Protein AF-G0EQE0-F1 (afdb_monomer_lite)

pLDDT: mean 80.53, std 15.71, range [44.03, 97.44]

Radius of gyration: 17.7 Å; chains: 1; bounding box: 35×46×55 Å

Sequence (205 aa):
MEGINFFLYTNKYNEIYKYLFDNNNEVSDEDADEDEIKKFHKLYTDIYKTNISKYLKSLFELLCVVYYDKYGEKDLFKFALYCDYLIGNYRILKARISKETIIKILKFDIEEKETDNLLDIIQMSFESDEIIKFIDKITPKIKENIDIKKSGVISKYIISYSNFIKDKGIDINITWMKDKKRINYKMDKLKDRKNSILKIISKGQ

Secondary structure (DSSP, 8-state):
-HHHHHHHHHHHHHHHHHHHH-TT----GGGTTT-HHHHHHHHIIIIISSSS-HHHHHHHHHHHHHHHHHHTTTTHHHHHHHHHHHHHHHHHH-SS--HHHHHHHHB---TTS---BHHHHHHH-SSHHHHHHHHHHHSPP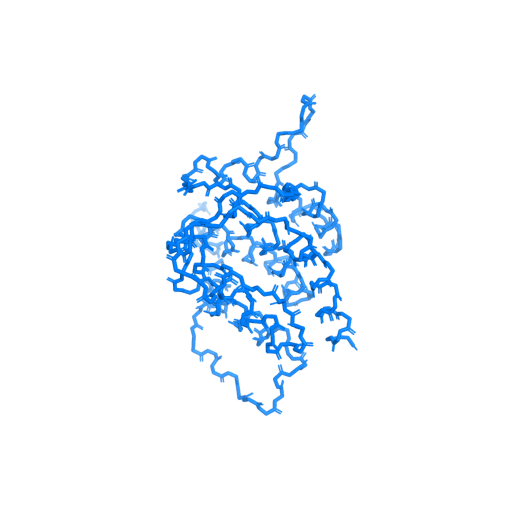PPS---B-SSSHHHHHHHHHHHHHHHTT-----GGGS--S-B----TTTTTHHHHHHHHHTT--

Foldseek 3Di:
DVVVVVVVVVVLLVVLLCLQAPPPPPPDPPPQQAALSSLSNLLCVLFQPPQADPLLNVLLSVLLSLLCVPPNSVCSNLLSLLSCLQSLLLLQVDPDDDPVNSVCSQQPDDDDDDTHGLSVQSVPDPDPVSSSVVSVVSRDADDQWDWDQLDDRSVSNVVSVQVSLVVLVDHQPPVVNPDHDTDGGGPPRVRCSVVSSVSSVVVSD

InterPro domains:
  IPR057156 Domain of unknown function DUF7834 [PF25202] (2-145)

Structure (mmCIF, N/CA/C/O backbone):
data_AF-G0EQE0-F1
#
_entry.id   AF-G0EQE0-F1
#
loop_
_atom_site.group_PDB
_atom_site.id
_atom_site.type_symbol
_atom_site.label_atom_id
_atom_site.label_alt_id
_atom_site.label_comp_id
_atom_site.label_asym_id
_atom_site.label_entity_id
_atom_site.label_seq_id
_atom_site.pdbx_PDB_ins_code
_atom_site.Cartn_x
_atom_site.Cartn_y
_atom_site.Cartn_z
_atom_site.occupancy
_atom_site.B_iso_or_equiv
_atom_site.auth_seq_id
_atom_site.auth_comp_id
_atom_site.auth_asym_id
_atom_site.auth_atom_id
_atom_site.pdbx_PDB_model_num
ATOM 1 N N . MET A 1 1 ? 4.155 21.898 29.881 1.00 53.25 1 MET A N 1
ATOM 2 C CA . MET A 1 1 ? 3.151 20.828 29.659 1.00 53.25 1 MET A CA 1
ATOM 3 C C . MET A 1 1 ? 3.075 20.356 28.197 1.00 53.25 1 MET A C 1
ATOM 5 O O . MET A 1 1 ? 2.236 19.525 27.894 1.00 53.25 1 MET A O 1
ATOM 9 N N . GLU A 1 2 ? 3.969 20.783 27.296 1.00 58.12 2 GLU A N 1
ATOM 10 C CA . GLU A 1 2 ? 3.935 20.384 25.872 1.00 58.12 2 GLU A CA 1
ATOM 11 C C . GLU A 1 2 ? 4.462 18.956 25.608 1.00 58.12 2 GLU A C 1
ATOM 13 O O . GLU A 1 2 ? 4.038 18.303 24.659 1.00 58.12 2 GLU A O 1
ATOM 18 N N . GLY A 1 3 ? 5.324 18.422 26.483 1.00 62.88 3 GLY A N 1
ATOM 19 C CA . GLY A 1 3 ? 5.927 17.093 26.302 1.00 62.88 3 GLY A CA 1
ATOM 20 C C . GLY A 1 3 ? 4.997 15.901 26.569 1.00 62.88 3 GLY A C 1
ATOM 21 O O . GLY A 1 3 ? 5.155 14.861 25.938 1.00 62.88 3 GLY A O 1
ATOM 22 N N . ILE A 1 4 ? 4.010 16.041 27.464 1.00 72.19 4 ILE A N 1
ATOM 23 C CA . ILE A 1 4 ? 3.086 14.944 27.817 1.00 72.19 4 ILE A CA 1
ATOM 24 C C . ILE A 1 4 ? 2.163 14.628 26.639 1.00 72.19 4 ILE A C 1
ATOM 26 O O . ILE A 1 4 ? 1.997 13.465 26.283 1.00 72.19 4 ILE A O 1
ATOM 30 N N . ASN A 1 5 ? 1.626 15.662 25.987 1.00 68.25 5 ASN A N 1
ATOM 31 C CA . ASN A 1 5 ? 0.767 15.484 24.820 1.00 68.25 5 ASN A CA 1
ATOM 32 C C . ASN A 1 5 ? 1.539 14.831 23.672 1.00 68.25 5 ASN A C 1
ATOM 34 O O . ASN A 1 5 ? 1.071 13.839 23.126 1.00 68.25 5 ASN A O 1
ATOM 38 N N . PHE A 1 6 ? 2.748 15.315 23.360 1.00 71.44 6 PHE A N 1
ATOM 39 C CA . PHE A 1 6 ? 3.602 14.698 22.339 1.00 71.44 6 PHE A CA 1
ATOM 40 C C . PHE A 1 6 ? 3.858 13.209 22.617 1.00 71.44 6 PHE A C 1
ATOM 42 O O . PHE A 1 6 ? 3.708 12.390 21.714 1.00 71.44 6 PHE A O 1
ATOM 49 N N . PHE A 1 7 ? 4.169 12.847 23.865 1.00 73.06 7 PHE A N 1
ATOM 50 C CA . PHE A 1 7 ? 4.431 11.459 24.246 1.00 73.06 7 PHE A CA 1
ATOM 51 C C . PHE A 1 7 ? 3.200 10.555 24.080 1.00 73.06 7 PHE A C 1
ATOM 53 O O . PHE A 1 7 ? 3.308 9.452 23.541 1.00 73.06 7 PHE A O 1
ATOM 60 N N . LEU A 1 8 ? 2.020 11.036 24.486 1.00 71.19 8 LEU A N 1
ATOM 61 C CA . LEU A 1 8 ? 0.757 10.318 24.294 1.00 71.19 8 LEU A CA 1
ATOM 62 C C . LEU A 1 8 ? 0.452 10.107 22.806 1.00 71.19 8 LEU A C 1
ATOM 64 O O . LEU A 1 8 ? 0.089 8.998 22.415 1.00 71.19 8 LEU A O 1
ATOM 68 N N . TYR A 1 9 ? 0.681 11.123 21.966 1.00 76.31 9 TYR A N 1
ATOM 69 C CA . TYR A 1 9 ? 0.554 10.978 20.516 1.00 76.31 9 TYR A CA 1
ATOM 70 C C . TYR A 1 9 ? 1.535 9.935 19.972 1.00 76.31 9 TYR A C 1
ATOM 72 O O . TYR A 1 9 ? 1.114 9.002 19.293 1.00 76.31 9 TYR A O 1
ATOM 80 N N . THR A 1 10 ? 2.827 10.016 20.298 1.00 81.69 10 THR A N 1
ATOM 81 C CA . THR A 1 10 ? 3.805 9.045 19.781 1.00 81.69 10 THR A CA 1
ATOM 82 C C . THR A 1 10 ? 3.515 7.616 20.234 1.00 81.69 10 THR A C 1
ATOM 84 O O . THR A 1 10 ? 3.709 6.686 19.454 1.00 81.69 10 THR A O 1
ATOM 87 N N . ASN A 1 11 ? 3.007 7.432 21.457 1.00 87.31 11 ASN A N 1
ATOM 88 C CA . ASN A 1 11 ? 2.624 6.113 21.955 1.00 87.31 11 ASN A CA 1
ATOM 89 C C . ASN A 1 11 ? 1.428 5.552 21.195 1.00 87.31 11 ASN A C 1
ATOM 91 O O . ASN A 1 11 ? 1.507 4.414 20.744 1.00 87.31 11 ASN A O 1
ATOM 95 N N . LYS A 1 12 ? 0.388 6.363 20.963 1.00 90.19 12 LYS A N 1
ATOM 96 C CA . LYS A 1 12 ? -0.782 5.954 20.174 1.00 90.19 12 LYS A CA 1
ATOM 97 C C . LYS A 1 12 ? -0.372 5.444 18.790 1.00 90.19 12 LYS A C 1
ATOM 99 O O . LYS A 1 12 ? -0.725 4.337 18.399 1.00 90.19 12 LYS A O 1
ATOM 104 N N . TYR A 1 13 ? 0.422 6.226 18.059 1.00 90.00 13 TYR A N 1
ATOM 105 C CA . TYR A 1 13 ? 0.868 5.847 16.714 1.00 90.00 13 TYR A CA 1
ATOM 106 C C . TYR A 1 13 ? 1.791 4.618 16.725 1.00 90.00 13 TYR A C 1
ATOM 108 O O . TYR A 1 13 ? 1.740 3.806 15.802 1.00 90.00 13 TYR A O 1
ATOM 116 N N . ASN A 1 14 ? 2.606 4.445 17.769 1.00 91.00 14 ASN A N 1
ATOM 117 C CA . ASN A 1 14 ? 3.426 3.247 17.952 1.00 91.00 14 ASN A CA 1
ATOM 118 C C . ASN A 1 14 ? 2.572 2.002 18.241 1.00 91.00 14 ASN A C 1
ATOM 120 O O . ASN A 1 14 ? 2.856 0.937 17.706 1.00 91.00 14 ASN A O 1
ATOM 124 N N . GLU A 1 15 ? 1.522 2.123 19.052 1.00 91.88 15 GLU A N 1
ATOM 125 C CA . GLU A 1 15 ? 0.579 1.031 19.325 1.00 91.88 15 GLU A CA 1
ATOM 126 C C . GLU A 1 15 ? -0.175 0.613 18.064 1.00 91.88 15 GLU A C 1
ATOM 128 O O . GLU A 1 15 ? -0.202 -0.576 17.752 1.00 91.88 15 GLU A O 1
ATOM 133 N N . ILE A 1 16 ? -0.687 1.576 17.287 1.00 94.06 16 ILE A N 1
ATOM 134 C CA . ILE A 1 16 ? -1.315 1.302 15.984 1.00 94.06 16 ILE A CA 1
ATOM 135 C C . ILE A 1 16 ? -0.319 0.609 15.051 1.00 94.06 16 ILE A C 1
ATOM 137 O O . ILE A 1 16 ? -0.644 -0.403 14.437 1.00 94.06 16 ILE A O 1
ATOM 141 N N . TYR A 1 17 ? 0.910 1.124 14.954 1.00 94.88 17 TYR A N 1
ATOM 142 C CA . TYR A 1 17 ? 1.939 0.520 14.111 1.00 94.88 17 TYR A CA 1
ATOM 143 C C . TYR A 1 17 ? 2.204 -0.940 14.499 1.00 94.88 17 TYR A C 1
ATOM 145 O O . TYR A 1 17 ? 2.225 -1.809 13.630 1.00 94.88 17 TYR A O 1
ATOM 153 N N . LYS A 1 18 ? 2.372 -1.227 15.794 1.00 92.00 18 LYS A N 1
ATOM 154 C CA . LYS A 1 18 ? 2.578 -2.599 16.275 1.00 92.00 18 LYS A CA 1
ATOM 155 C C . LYS A 1 18 ? 1.372 -3.480 15.976 1.00 92.00 18 LYS A C 1
ATOM 157 O O . LYS A 1 18 ? 1.551 -4.585 15.483 1.00 92.00 18 LYS A O 1
ATOM 162 N N . TYR A 1 19 ? 0.162 -2.980 16.216 1.00 91.06 19 TYR A N 1
ATOM 163 C CA . TYR A 1 19 ? -1.069 -3.714 15.930 1.00 91.06 19 TYR A CA 1
ATOM 164 C C . TYR A 1 19 ? -1.164 -4.138 14.458 1.00 91.06 19 TYR A C 1
ATOM 166 O O . TYR A 1 19 ? -1.477 -5.290 14.175 1.00 91.06 19 TYR A O 1
ATOM 174 N N . LEU A 1 20 ? -0.837 -3.221 13.542 1.00 92.62 20 LEU A N 1
ATOM 175 C CA . LEU A 1 20 ? -0.918 -3.444 12.098 1.00 92.62 20 LEU A CA 1
ATOM 176 C C . LEU A 1 20 ? 0.248 -4.268 11.523 1.00 92.62 20 LEU A C 1
ATOM 178 O O . LEU A 1 20 ? 0.090 -4.904 10.482 1.00 92.62 20 LEU A O 1
ATOM 182 N N . PHE A 1 21 ? 1.447 -4.205 12.112 1.00 92.06 21 PHE A N 1
ATOM 183 C CA . PHE A 1 21 ? 2.662 -4.701 11.443 1.00 92.06 21 PHE A CA 1
ATOM 184 C C . PHE A 1 21 ? 3.509 -5.692 12.247 1.00 92.06 21 PHE A C 1
ATOM 186 O O . PHE A 1 21 ? 4.376 -6.347 11.650 1.00 92.06 21 PHE A O 1
ATOM 193 N N . ASP A 1 22 ? 3.276 -5.856 13.552 1.00 85.81 22 ASP A N 1
ATOM 194 C CA . ASP A 1 22 ? 3.960 -6.886 14.334 1.00 85.81 22 ASP A CA 1
ATOM 195 C C . ASP A 1 22 ? 3.231 -8.232 14.192 1.00 85.81 22 ASP A C 1
ATOM 197 O O . ASP A 1 22 ? 2.054 -8.384 14.501 1.00 85.81 22 ASP A O 1
ATOM 201 N N . ASN A 1 23 ? 3.967 -9.250 13.734 1.00 57.72 23 ASN A N 1
ATOM 202 C CA . ASN A 1 23 ? 3.449 -10.580 13.366 1.00 57.72 23 ASN A CA 1
ATOM 203 C C . ASN A 1 23 ? 2.995 -11.453 14.558 1.00 57.72 23 ASN A C 1
ATOM 205 O O . ASN A 1 23 ? 2.939 -12.668 14.416 1.00 57.72 23 ASN A O 1
ATOM 209 N N . ASN A 1 24 ? 2.724 -10.872 15.727 1.00 54.06 24 ASN A N 1
ATOM 210 C CA . ASN A 1 24 ? 2.292 -11.630 16.907 1.00 54.06 24 ASN A CA 1
ATOM 211 C C . ASN A 1 24 ? 0.781 -11.892 16.920 1.00 54.06 24 ASN A C 1
ATOM 213 O O . ASN A 1 24 ? 0.298 -12.654 17.752 1.00 54.06 24 ASN A O 1
ATOM 217 N N . ASN A 1 25 ? 0.045 -11.290 15.988 1.00 52.53 25 ASN A N 1
ATOM 218 C CA . ASN A 1 25 ? -1.363 -11.577 15.764 1.00 52.53 25 ASN A CA 1
ATOM 219 C C . ASN A 1 25 ? -1.469 -12.787 14.819 1.00 52.53 25 ASN A C 1
ATOM 221 O O . ASN A 1 25 ? -1.855 -12.647 13.658 1.00 52.53 25 ASN A O 1
ATOM 225 N N . GLU A 1 26 ? -1.046 -13.967 15.292 1.00 50.06 26 GLU A N 1
ATOM 226 C CA . GLU A 1 26 ? -1.385 -15.249 14.663 1.00 50.06 26 GLU A CA 1
ATOM 227 C C . GLU A 1 26 ? -2.898 -15.420 14.767 1.00 50.06 26 GLU A C 1
ATOM 229 O O . GLU A 1 26 ? -3.427 -15.920 15.758 1.00 50.06 26 GLU A O 1
ATOM 234 N N . VAL A 1 27 ? -3.615 -14.926 13.765 1.00 53.03 27 VAL A N 1
ATOM 235 C CA . VAL A 1 27 ? -5.047 -15.159 13.692 1.00 53.03 27 VAL A CA 1
ATOM 236 C C . VAL A 1 27 ? -5.248 -16.505 13.011 1.00 53.03 27 VAL A C 1
ATOM 238 O O . VAL A 1 27 ? -4.799 -16.701 11.884 1.00 53.03 27 VAL A O 1
ATOM 241 N N . SER A 1 28 ? -5.878 -17.435 13.725 1.00 50.50 28 SER A N 1
ATOM 242 C CA . SER A 1 28 ? -6.144 -18.797 13.267 1.00 50.50 28 SER A CA 1
ATOM 243 C C . SER A 1 28 ? -6.826 -18.809 11.892 1.00 50.50 28 SER A C 1
ATOM 245 O O . SER A 1 28 ? -7.717 -17.998 11.598 1.00 50.50 28 SER A O 1
ATOM 247 N N . ASP A 1 29 ? -6.393 -19.754 11.054 1.00 53.19 29 ASP A N 1
ATOM 248 C CA . ASP A 1 29 ? -6.807 -19.936 9.654 1.00 53.19 29 ASP A CA 1
ATOM 249 C C . ASP A 1 29 ? -8.283 -20.351 9.483 1.00 53.19 29 ASP A C 1
ATOM 251 O O . ASP A 1 29 ? -8.747 -20.531 8.359 1.00 53.19 29 ASP A O 1
ATOM 255 N N . GLU A 1 30 ? -9.036 -20.500 10.574 1.00 51.94 30 GLU A N 1
ATOM 256 C CA . GLU A 1 30 ? -10.378 -21.092 10.548 1.00 51.94 30 GLU A CA 1
ATOM 257 C C . GLU A 1 30 ? -11.455 -20.148 9.973 1.00 51.94 30 GLU A C 1
ATOM 259 O O . GLU A 1 30 ? -12.437 -20.640 9.434 1.00 51.94 30 GLU A O 1
ATOM 264 N N . ASP A 1 31 ? -11.204 -18.828 9.922 1.00 46.78 31 ASP A N 1
ATOM 265 C CA . ASP A 1 31 ? -12.135 -17.811 9.379 1.00 46.78 31 ASP A CA 1
ATOM 266 C C . ASP A 1 31 ? -11.429 -16.798 8.448 1.00 46.78 31 ASP A C 1
ATOM 268 O O . ASP A 1 31 ? -11.551 -15.578 8.589 1.00 46.78 31 ASP A O 1
ATOM 272 N N . ALA A 1 32 ? -10.563 -17.276 7.552 1.00 49.66 32 ALA A N 1
ATOM 273 C CA . ALA A 1 32 ? -9.624 -16.436 6.794 1.00 49.66 32 ALA A CA 1
ATOM 274 C C . ALA A 1 32 ? -10.262 -15.426 5.809 1.00 49.66 32 ALA A C 1
ATOM 276 O O . ALA A 1 32 ? -9.574 -14.505 5.354 1.00 49.66 32 ALA A O 1
ATOM 277 N N . ASP A 1 33 ? -11.543 -15.580 5.463 1.00 52.03 33 ASP A N 1
ATOM 278 C CA . ASP A 1 33 ? -12.196 -14.775 4.423 1.00 52.03 33 ASP A CA 1
ATOM 279 C C . ASP A 1 33 ? -13.109 -13.652 4.938 1.00 52.03 33 ASP A C 1
ATOM 281 O O . ASP A 1 33 ? -13.490 -12.794 4.140 1.00 52.03 33 ASP A O 1
ATOM 285 N N . GLU A 1 34 ? -13.376 -13.547 6.242 1.00 59.28 34 GLU A N 1
ATOM 286 C CA . GLU A 1 34 ? -14.266 -12.499 6.780 1.00 59.28 34 GLU A CA 1
ATOM 287 C C . GLU A 1 34 ? -13.517 -11.347 7.468 1.00 59.28 34 GLU A C 1
ATOM 289 O O . GLU A 1 34 ? -13.959 -10.203 7.396 1.00 59.28 34 GLU A O 1
ATOM 294 N N . ASP A 1 35 ? -12.332 -11.595 8.029 1.00 80.62 35 ASP A N 1
ATOM 295 C CA . ASP A 1 35 ? -11.624 -10.604 8.846 1.00 80.62 35 ASP A CA 1
ATOM 296 C C . ASP A 1 35 ? -10.752 -9.629 8.016 1.00 80.62 35 ASP A C 1
ATOM 298 O O . ASP A 1 35 ? -9.778 -10.017 7.355 1.00 80.62 35 ASP A O 1
ATOM 302 N N . GLU A 1 36 ? -11.093 -8.336 8.064 1.00 85.00 36 GLU A N 1
ATOM 303 C CA . GLU A 1 36 ? -10.362 -7.237 7.416 1.00 85.00 36 GLU A CA 1
ATOM 304 C C . GLU A 1 36 ? -8.890 -7.178 7.852 1.00 85.00 36 GLU A C 1
ATOM 306 O O . GLU A 1 36 ? -8.009 -6.982 7.002 1.00 85.00 36 GLU A O 1
ATOM 311 N N . ILE A 1 37 ? -8.589 -7.403 9.140 1.00 88.50 37 ILE A N 1
ATOM 312 C CA . ILE A 1 37 ? -7.210 -7.303 9.640 1.00 88.50 37 ILE A CA 1
ATOM 313 C C . ILE A 1 37 ? -6.352 -8.463 9.127 1.00 88.50 37 ILE A C 1
ATOM 315 O O . ILE A 1 37 ? -5.203 -8.261 8.724 1.00 88.50 37 ILE A O 1
ATOM 319 N N . LYS A 1 38 ? -6.921 -9.674 9.023 1.00 86.88 38 LYS A N 1
ATOM 320 C CA . LYS A 1 38 ? -6.237 -10.833 8.421 1.00 86.88 38 LYS A CA 1
ATOM 321 C C . LYS A 1 38 ? -5.905 -10.576 6.957 1.00 86.88 38 LYS A C 1
ATOM 323 O O . LYS A 1 38 ? -4.771 -10.807 6.524 1.00 86.88 38 LYS A O 1
ATOM 328 N N . LYS A 1 39 ? -6.876 -10.075 6.183 1.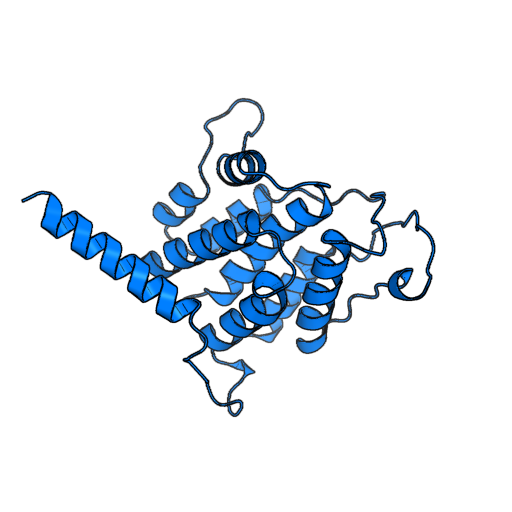00 88.62 39 LYS A N 1
ATOM 329 C CA . LYS A 1 39 ? -6.680 -9.744 4.760 1.00 88.62 39 LYS A CA 1
ATOM 330 C C . LYS A 1 39 ? -5.587 -8.686 4.590 1.00 88.62 39 LYS A C 1
ATOM 332 O O . LYS A 1 39 ? -4.719 -8.829 3.721 1.00 88.62 39 LYS A O 1
ATOM 337 N N . PHE A 1 40 ? -5.585 -7.670 5.453 1.00 93.00 40 PHE A N 1
ATOM 338 C CA . PHE A 1 40 ? -4.536 -6.657 5.517 1.00 93.00 40 PHE A CA 1
ATOM 339 C C . PHE A 1 40 ? -3.152 -7.257 5.823 1.00 93.00 40 PHE A C 1
ATOM 341 O O . PHE A 1 40 ? -2.201 -7.021 5.071 1.00 93.00 40 PHE A O 1
ATOM 348 N N . HIS A 1 41 ? -3.030 -8.086 6.865 1.00 91.69 41 HIS A N 1
ATOM 349 C CA . HIS A 1 41 ? -1.766 -8.737 7.226 1.00 91.69 41 HIS A CA 1
ATOM 350 C C . HIS A 1 41 ? -1.228 -9.633 6.111 1.00 91.69 41 HIS A C 1
ATOM 352 O O . HIS A 1 41 ? -0.016 -9.640 5.860 1.00 91.69 41 HIS A O 1
ATOM 358 N N . LYS A 1 42 ? -2.112 -10.347 5.403 1.00 90.31 42 LYS A N 1
ATOM 359 C CA . LYS A 1 42 ? -1.732 -11.166 4.246 1.00 90.31 42 LYS A CA 1
ATOM 360 C C . LYS A 1 42 ? -1.146 -10.305 3.128 1.00 90.31 42 LYS A C 1
ATOM 362 O O . LYS A 1 42 ? -0.038 -10.577 2.668 1.00 90.31 42 LYS A O 1
ATOM 367 N N . LEU A 1 43 ? -1.814 -9.204 2.767 1.00 92.44 43 LEU A N 1
ATOM 368 C CA . LEU A 1 43 ? -1.301 -8.238 1.787 1.00 92.44 43 LEU A CA 1
ATOM 369 C C . LEU A 1 43 ? 0.077 -7.687 2.189 1.00 92.44 43 LEU A C 1
ATOM 371 O O . LEU A 1 43 ? 1.011 -7.674 1.379 1.00 92.44 43 LEU A O 1
ATOM 375 N N . TYR A 1 44 ? 0.217 -7.233 3.436 1.00 94.38 44 TYR A N 1
ATOM 376 C CA . TYR A 1 44 ? 1.472 -6.675 3.937 1.00 94.38 44 TYR A CA 1
ATOM 377 C C . TYR A 1 44 ? 2.604 -7.713 3.921 1.00 94.38 44 TYR A C 1
ATOM 379 O O . TYR A 1 44 ? 3.717 -7.423 3.466 1.00 94.38 44 TYR A O 1
ATOM 387 N N . THR A 1 45 ? 2.317 -8.940 4.356 1.00 91.81 45 THR A N 1
ATOM 388 C CA . THR A 1 45 ? 3.292 -10.034 4.403 1.00 91.81 45 THR A CA 1
ATOM 389 C C . THR A 1 45 ? 3.750 -10.449 3.007 1.00 91.81 45 THR A C 1
ATOM 391 O O . THR A 1 45 ? 4.959 -10.531 2.762 1.00 91.81 45 THR A O 1
ATOM 394 N N . ASP A 1 46 ? 2.813 -10.629 2.078 1.00 90.81 46 ASP A N 1
ATOM 395 C CA . ASP A 1 46 ? 3.099 -11.129 0.730 1.00 90.81 46 ASP A CA 1
ATOM 396 C C . ASP A 1 46 ? 3.854 -10.106 -0.130 1.00 90.81 46 ASP A C 1
ATOM 398 O O . ASP A 1 46 ? 4.719 -10.469 -0.942 1.00 90.81 46 ASP A O 1
ATOM 402 N N . ILE A 1 47 ? 3.554 -8.814 0.053 1.00 91.94 47 ILE A N 1
ATOM 403 C CA . ILE A 1 47 ? 4.041 -7.748 -0.831 1.00 91.94 47 ILE A CA 1
ATOM 404 C C . ILE A 1 47 ? 5.121 -6.879 -0.180 1.00 91.94 47 ILE A C 1
ATOM 406 O O . ILE A 1 47 ? 6.155 -6.606 -0.802 1.00 91.94 47 ILE A O 1
ATOM 410 N N . TYR A 1 48 ? 4.913 -6.437 1.060 1.00 92.88 48 TYR A N 1
ATOM 411 C CA . TYR A 1 48 ? 5.707 -5.368 1.676 1.00 92.88 48 TYR A CA 1
ATOM 412 C C . TYR A 1 48 ? 6.800 -5.871 2.623 1.00 92.88 48 TYR A C 1
ATOM 414 O O . TYR A 1 48 ? 7.804 -5.178 2.819 1.00 92.88 48 TYR A O 1
ATOM 422 N N . LYS A 1 49 ? 6.675 -7.082 3.176 1.00 85.94 49 LYS A N 1
ATOM 423 C CA . LYS A 1 49 ? 7.613 -7.590 4.190 1.00 85.94 49 LYS A CA 1
ATOM 424 C C . LYS A 1 49 ? 9.031 -7.825 3.663 1.00 85.94 49 LYS A C 1
ATOM 426 O O . LYS A 1 49 ? 9.986 -7.520 4.376 1.00 85.94 49 LYS A O 1
ATOM 431 N N . THR A 1 50 ? 9.193 -8.334 2.437 1.00 76.44 50 THR A N 1
ATOM 432 C CA . THR A 1 50 ? 10.492 -8.874 1.972 1.00 76.44 50 THR A CA 1
ATOM 433 C C . THR A 1 50 ? 11.078 -8.205 0.727 1.00 76.44 50 THR A C 1
ATOM 435 O O . THR A 1 50 ? 12.292 -8.024 0.644 1.00 76.44 50 THR A O 1
ATOM 438 N N . ASN A 1 51 ? 10.255 -7.840 -0.259 1.00 80.19 51 ASN A N 1
ATOM 439 C CA . ASN A 1 51 ? 10.731 -7.605 -1.628 1.00 80.19 51 ASN A CA 1
ATOM 440 C C . ASN A 1 51 ? 10.483 -6.190 -2.175 1.00 80.19 51 ASN A C 1
ATOM 442 O O . ASN A 1 51 ? 10.660 -5.951 -3.374 1.00 80.19 51 ASN A O 1
ATOM 446 N N . ILE A 1 52 ? 10.148 -5.236 -1.305 1.00 88.44 52 ILE A N 1
ATOM 447 C CA . ILE A 1 52 ? 9.925 -3.835 -1.668 1.00 88.44 52 ILE A CA 1
ATOM 448 C C . ILE A 1 52 ? 11.009 -2.918 -1.077 1.00 88.44 52 ILE A C 1
ATOM 450 O O . ILE A 1 52 ? 11.676 -3.241 -0.096 1.00 88.44 52 ILE A O 1
ATOM 454 N N . SER A 1 53 ? 11.231 -1.751 -1.690 1.00 90.44 53 SER A N 1
ATOM 455 C CA . SER A 1 53 ? 12.176 -0.767 -1.145 1.00 90.44 53 SER A CA 1
ATOM 456 C C . SER A 1 53 ? 11.691 -0.232 0.200 1.00 90.44 53 SER A C 1
ATOM 458 O O . SER A 1 53 ? 10.514 0.113 0.303 1.00 90.44 53 SER A O 1
ATOM 460 N N . LYS A 1 54 ? 12.610 -0.026 1.154 1.00 92.81 54 LYS A N 1
ATOM 461 C CA . LYS A 1 54 ? 12.316 0.564 2.473 1.00 92.81 54 LYS A CA 1
ATOM 462 C C . LYS A 1 54 ? 11.475 1.842 2.385 1.00 92.81 54 LYS A C 1
ATOM 464 O O . LYS A 1 54 ? 10.522 1.980 3.123 1.00 92.81 54 LYS A O 1
ATOM 469 N N . TYR A 1 55 ? 11.757 2.718 1.419 1.00 94.56 55 TYR A N 1
ATOM 470 C CA . TYR A 1 55 ? 10.980 3.942 1.201 1.00 94.56 55 TYR A CA 1
ATOM 471 C C . TYR A 1 55 ? 9.497 3.692 0.892 1.00 94.56 55 TYR A C 1
ATOM 473 O O . TYR A 1 55 ? 8.637 4.329 1.485 1.00 94.56 55 TYR A O 1
ATOM 481 N N . LEU A 1 56 ? 9.191 2.769 -0.027 1.00 94.81 56 LEU A N 1
ATOM 482 C CA . LEU A 1 56 ? 7.802 2.421 -0.352 1.00 94.81 56 LEU A CA 1
ATOM 483 C C . LEU A 1 56 ? 7.127 1.661 0.790 1.00 94.81 56 LEU A C 1
ATOM 485 O O . LEU A 1 56 ? 5.947 1.874 1.026 1.00 94.81 56 LEU A O 1
ATOM 489 N N . LYS A 1 57 ? 7.880 0.808 1.496 1.00 95.88 57 LYS A N 1
ATOM 490 C CA . LYS A 1 57 ? 7.401 0.114 2.693 1.00 95.88 57 LYS A CA 1
ATOM 491 C C . LYS A 1 57 ? 6.963 1.115 3.761 1.00 95.88 57 LYS A C 1
ATOM 493 O O . LYS A 1 57 ? 5.807 1.102 4.151 1.00 95.88 57 LYS A O 1
ATOM 498 N N . SER A 1 58 ? 7.844 2.042 4.127 1.00 95.31 58 SER A N 1
ATOM 499 C CA . SER A 1 58 ? 7.542 3.068 5.124 1.00 95.31 58 SER A CA 1
ATOM 500 C C . SER A 1 58 ? 6.426 4.013 4.684 1.00 95.31 58 SER A C 1
ATOM 502 O O . SER A 1 58 ? 5.669 4.478 5.524 1.00 95.31 58 SER A O 1
ATOM 504 N N . LEU A 1 59 ? 6.290 4.291 3.380 1.00 96.06 59 LEU A N 1
ATOM 505 C CA . LEU A 1 59 ? 5.142 5.045 2.874 1.00 96.06 59 LEU A CA 1
ATOM 506 C C . LEU A 1 59 ? 3.834 4.267 3.062 1.00 96.06 59 LEU A C 1
ATOM 508 O O . LEU A 1 59 ? 2.873 4.835 3.562 1.00 96.06 59 LEU A O 1
ATOM 512 N N . PHE A 1 60 ? 3.794 2.990 2.678 1.00 97.38 60 PHE A N 1
ATOM 513 C CA . PHE A 1 60 ? 2.616 2.143 2.876 1.00 97.38 60 PHE A CA 1
ATOM 514 C C . PHE A 1 60 ? 2.230 2.069 4.356 1.00 97.38 60 PHE A C 1
ATOM 516 O O . PHE A 1 60 ? 1.076 2.306 4.700 1.00 97.38 60 PHE A O 1
ATOM 523 N N . GLU A 1 61 ? 3.211 1.812 5.224 1.00 96.75 61 GLU A N 1
ATOM 524 C CA . GLU A 1 61 ? 3.017 1.744 6.673 1.00 96.75 61 GLU A CA 1
ATOM 525 C C . GLU A 1 61 ? 2.454 3.055 7.219 1.00 96.75 61 GLU A C 1
ATOM 527 O O . GLU A 1 61 ? 1.438 3.041 7.907 1.00 96.75 61 GLU A O 1
ATOM 532 N N . LEU A 1 62 ? 3.047 4.192 6.845 1.00 96.50 62 LEU A N 1
ATOM 533 C CA . LEU A 1 62 ? 2.569 5.511 7.254 1.00 96.50 62 LEU A CA 1
ATOM 534 C C . LEU A 1 62 ? 1.117 5.752 6.826 1.00 96.50 62 LEU A C 1
ATOM 536 O O . LEU A 1 62 ? 0.308 6.181 7.643 1.00 96.50 62 LEU A O 1
ATOM 540 N N . LEU A 1 63 ? 0.781 5.470 5.564 1.00 97.25 63 LEU A N 1
ATOM 541 C CA . LEU A 1 63 ? -0.575 5.669 5.050 1.00 97.25 63 LEU A CA 1
ATOM 542 C C . LEU A 1 63 ? -1.597 4.817 5.810 1.00 97.25 63 LEU A C 1
ATOM 544 O O . LEU A 1 63 ? -2.659 5.321 6.161 1.00 97.25 63 LEU A O 1
ATOM 548 N N . CYS A 1 64 ? -1.267 3.559 6.107 1.00 97.44 64 CYS A N 1
ATOM 549 C CA . CYS A 1 64 ? -2.161 2.654 6.829 1.00 97.44 64 CYS A CA 1
ATOM 550 C C . CYS A 1 64 ? -2.315 3.035 8.303 1.00 97.44 64 CYS A C 1
ATOM 552 O O . CYS A 1 64 ? -3.429 2.991 8.812 1.00 97.44 64 CYS A O 1
ATOM 554 N N . VAL A 1 65 ? -1.245 3.475 8.974 1.00 97.00 65 VAL A N 1
ATOM 555 C CA . VAL A 1 65 ? -1.341 3.976 10.357 1.00 97.00 65 VAL A CA 1
ATOM 556 C C . VAL A 1 65 ? -2.237 5.211 10.422 1.00 97.00 65 VAL A C 1
ATOM 558 O O . VAL A 1 65 ? -3.120 5.280 11.270 1.00 97.00 65 VAL A O 1
ATOM 561 N N . VAL A 1 66 ? -2.035 6.175 9.519 1.00 95.81 66 VAL A N 1
ATOM 562 C CA . VAL A 1 66 ? -2.816 7.424 9.487 1.00 95.81 66 VAL A CA 1
ATOM 563 C C . VAL A 1 66 ? -4.279 7.156 9.124 1.00 95.81 66 VAL A C 1
ATOM 565 O O . VAL A 1 66 ? -5.169 7.813 9.657 1.00 95.81 66 VAL A O 1
ATOM 568 N N . TYR A 1 67 ? -4.541 6.179 8.254 1.00 97.25 67 TYR A N 1
ATOM 569 C CA . TYR A 1 67 ? -5.898 5.728 7.950 1.00 97.25 67 TYR A CA 1
ATOM 570 C C . TYR A 1 67 ? -6.563 5.065 9.161 1.00 97.25 67 TYR A C 1
ATOM 572 O O . TYR A 1 67 ? -7.671 5.446 9.537 1.00 97.25 67 TYR A O 1
ATOM 580 N N . TYR A 1 68 ? -5.873 4.117 9.800 1.00 96.12 68 TYR A N 1
ATOM 581 C CA . TYR A 1 68 ? -6.387 3.385 10.957 1.00 96.12 68 TYR A CA 1
ATOM 582 C C . TYR A 1 68 ? -6.671 4.308 12.144 1.00 96.12 68 TYR A C 1
ATOM 584 O O . TYR A 1 68 ? -7.682 4.157 12.819 1.00 96.12 68 TYR A O 1
ATOM 592 N N . ASP A 1 69 ? -5.821 5.312 12.371 1.00 94.81 69 ASP A N 1
ATOM 593 C CA . ASP A 1 69 ? -6.030 6.328 13.408 1.00 94.81 69 ASP A CA 1
ATOM 594 C C . ASP A 1 69 ? -7.398 7.022 13.298 1.00 94.81 69 ASP A C 1
ATOM 596 O O . ASP A 1 69 ? -7.982 7.415 14.310 1.00 94.81 69 ASP A O 1
ATOM 600 N N . LYS A 1 70 ? -7.913 7.145 12.068 1.00 94.75 70 LYS A N 1
ATOM 601 C CA . LYS A 1 70 ? -9.169 7.825 11.762 1.00 94.75 70 LYS A CA 1
ATOM 602 C C . LYS A 1 70 ? -10.364 6.886 11.597 1.00 94.75 70 LYS A C 1
ATOM 604 O O . LYS A 1 70 ? -11.441 7.194 12.099 1.00 94.75 70 LYS A O 1
ATOM 609 N N . TYR A 1 71 ? -10.193 5.780 10.877 1.00 94.62 71 TYR A N 1
ATOM 610 C CA . TYR A 1 71 ? -11.288 4.879 10.489 1.00 94.62 71 TYR A CA 1
ATOM 611 C C . TYR A 1 71 ? -11.259 3.524 11.209 1.00 94.62 71 TYR A C 1
ATOM 613 O O . TYR A 1 71 ? -12.190 2.732 11.052 1.00 94.62 71 TYR A O 1
ATOM 621 N N . GLY A 1 72 ? -10.219 3.242 11.997 1.00 93.25 72 GLY A N 1
ATOM 622 C CA . GLY A 1 72 ? -9.975 1.916 12.555 1.00 93.25 72 GLY A CA 1
ATOM 623 C C . GLY A 1 72 ? -9.842 0.868 11.449 1.00 93.25 72 GLY A C 1
ATOM 624 O O . GLY A 1 72 ? -9.180 1.089 10.434 1.00 93.25 72 GLY A O 1
ATOM 625 N N . GLU A 1 73 ? -10.506 -0.270 11.636 1.00 92.19 73 GLU A N 1
ATOM 626 C CA . GLU A 1 73 ? -10.504 -1.389 10.685 1.00 92.19 73 GLU A CA 1
ATOM 627 C C . GLU A 1 73 ? -11.472 -1.204 9.510 1.00 92.19 73 GLU A C 1
ATOM 629 O O . GLU A 1 73 ? -11.376 -1.940 8.528 1.00 92.19 73 GLU A O 1
ATOM 634 N N . LYS A 1 74 ? -12.388 -0.223 9.574 1.00 91.69 74 LYS A N 1
ATOM 635 C CA . LYS A 1 74 ? -13.397 -0.001 8.526 1.00 91.69 74 LYS A CA 1
ATOM 636 C C . LYS A 1 74 ? -12.706 0.203 7.177 1.00 91.69 74 LYS A C 1
ATOM 638 O O . LYS A 1 74 ? -11.971 1.173 6.995 1.00 91.69 74 LYS A O 1
ATOM 643 N N . ASP A 1 75 ? -12.981 -0.687 6.223 1.00 92.56 75 ASP A N 1
ATOM 644 C CA . ASP A 1 75 ? -12.402 -0.693 4.871 1.00 92.56 75 ASP A CA 1
ATOM 645 C C . ASP A 1 75 ? -10.856 -0.690 4.835 1.00 92.56 75 ASP A C 1
ATOM 647 O O . ASP A 1 75 ? -10.266 -0.283 3.829 1.00 92.56 75 ASP A O 1
ATOM 651 N N . LEU A 1 76 ? -10.168 -1.111 5.904 1.00 94.94 76 LEU A N 1
ATOM 652 C CA . LEU A 1 76 ? -8.704 -1.052 5.990 1.00 94.94 76 LEU A CA 1
ATOM 653 C C . LEU A 1 76 ? -8.037 -1.851 4.867 1.00 94.94 76 LEU A C 1
ATOM 655 O O . LEU A 1 76 ? -7.096 -1.366 4.228 1.00 94.94 76 LEU A O 1
ATOM 659 N N . PHE A 1 77 ? -8.521 -3.062 4.593 1.00 94.00 77 PHE A N 1
ATOM 660 C CA . PHE A 1 77 ? -7.960 -3.895 3.538 1.00 94.00 77 PHE A CA 1
ATOM 661 C C . PHE A 1 77 ? -8.209 -3.279 2.161 1.00 94.00 77 PHE A C 1
ATOM 663 O O . PHE A 1 77 ? -7.296 -3.202 1.331 1.00 94.00 77 PHE A O 1
ATOM 670 N N . LYS A 1 78 ? -9.426 -2.774 1.929 1.00 94.44 78 LYS A N 1
ATOM 671 C CA . LYS A 1 78 ? -9.790 -2.059 0.699 1.00 94.44 78 LYS A CA 1
ATOM 672 C C . LYS A 1 78 ? -8.883 -0.845 0.486 1.00 94.44 78 LYS A C 1
ATOM 674 O O . LYS A 1 78 ? -8.297 -0.710 -0.589 1.00 94.44 78 LYS A O 1
ATOM 679 N N . PHE A 1 79 ? -8.709 0.000 1.500 1.00 96.75 79 PHE A N 1
ATOM 680 C CA . PHE A 1 79 ? -7.789 1.137 1.460 1.00 96.75 79 PHE A CA 1
ATOM 681 C C . PHE A 1 79 ? -6.356 0.689 1.142 1.00 96.75 79 PHE A C 1
ATOM 683 O O . PHE A 1 79 ? -5.732 1.215 0.215 1.00 96.75 79 PHE A O 1
ATOM 690 N N . ALA A 1 80 ? -5.860 -0.340 1.830 1.00 96.56 80 ALA A N 1
ATOM 691 C CA . ALA A 1 80 ? -4.517 -0.868 1.632 1.00 96.56 80 ALA A CA 1
ATOM 692 C C . ALA A 1 80 ? -4.284 -1.399 0.204 1.00 96.56 80 ALA A C 1
ATOM 694 O O . ALA A 1 80 ? -3.218 -1.163 -0.374 1.00 96.56 80 ALA A O 1
ATOM 695 N N . LEU A 1 81 ? -5.281 -2.038 -0.420 1.00 96.00 81 LEU A N 1
ATOM 696 C CA . LEU A 1 81 ? -5.215 -2.443 -1.831 1.00 96.00 81 LEU A CA 1
ATOM 697 C C . LEU A 1 81 ? -5.063 -1.240 -2.771 1.00 96.00 81 LEU A C 1
ATOM 699 O O . LEU A 1 81 ? -4.289 -1.300 -3.730 1.00 96.00 81 LEU A O 1
ATOM 703 N N . TYR A 1 82 ? -5.764 -0.137 -2.502 1.00 96.19 82 TYR A N 1
ATOM 704 C CA . TYR A 1 82 ? -5.616 1.098 -3.276 1.00 96.19 82 TYR A CA 1
ATOM 705 C C . TYR A 1 82 ? -4.270 1.790 -3.014 1.00 96.19 82 TYR A C 1
ATOM 707 O O . TYR A 1 82 ? -3.642 2.276 -3.959 1.00 96.19 82 TYR A O 1
ATOM 715 N N . CYS A 1 83 ? -3.754 1.771 -1.783 1.00 96.62 83 CYS A N 1
ATOM 716 C CA . CYS A 1 83 ? -2.382 2.207 -1.511 1.00 96.62 83 CYS A CA 1
ATOM 717 C C . CYS A 1 83 ? -1.361 1.382 -2.301 1.00 96.62 83 CYS A C 1
ATOM 719 O O . CYS A 1 83 ? -0.445 1.951 -2.900 1.00 96.62 83 CYS A O 1
ATOM 721 N N . ASP A 1 84 ? -1.532 0.059 -2.370 1.00 95.56 84 ASP A N 1
ATOM 722 C CA . ASP A 1 84 ? -0.670 -0.800 -3.181 1.00 95.56 84 ASP A CA 1
ATOM 723 C C . ASP A 1 84 ? -0.832 -0.558 -4.688 1.00 95.56 84 ASP A C 1
ATOM 725 O O . ASP A 1 84 ? 0.156 -0.607 -5.426 1.00 95.56 84 ASP A O 1
ATOM 729 N N . TYR A 1 85 ? -2.035 -0.221 -5.160 1.00 93.75 85 TYR A N 1
ATOM 730 C CA . TYR A 1 85 ? -2.239 0.233 -6.537 1.00 93.75 85 TYR A CA 1
ATOM 731 C C . TYR A 1 85 ? -1.367 1.455 -6.839 1.00 93.75 85 TYR A C 1
ATOM 733 O O . TYR A 1 85 ? -0.588 1.436 -7.795 1.00 93.75 85 TYR A O 1
ATOM 741 N N . LEU A 1 86 ? -1.422 2.484 -5.993 1.00 93.81 86 LEU A N 1
ATOM 742 C CA . LEU A 1 86 ? -0.605 3.690 -6.127 1.00 93.81 86 LEU A CA 1
ATOM 743 C C . LEU A 1 86 ? 0.895 3.368 -6.086 1.00 93.81 86 LEU A C 1
ATOM 745 O O . LEU A 1 86 ? 1.623 3.597 -7.058 1.00 93.81 86 LEU A O 1
ATOM 749 N N . ILE A 1 87 ? 1.356 2.794 -4.975 1.00 94.38 87 ILE A N 1
ATOM 750 C CA . ILE A 1 87 ? 2.771 2.509 -4.702 1.00 94.38 87 ILE A CA 1
ATOM 751 C C . ILE A 1 87 ? 3.353 1.560 -5.745 1.00 94.38 87 ILE A C 1
ATOM 753 O O . ILE A 1 87 ? 4.460 1.761 -6.256 1.00 94.38 87 ILE A O 1
ATOM 757 N N . GLY A 1 88 ? 2.588 0.539 -6.097 1.00 91.62 88 GLY A N 1
ATOM 758 C CA . GLY A 1 88 ? 2.948 -0.452 -7.080 1.00 91.62 88 GLY A CA 1
ATOM 759 C C . GLY A 1 88 ? 3.137 0.099 -8.480 1.00 91.62 88 GLY A C 1
ATOM 760 O O . GLY A 1 88 ? 4.095 -0.271 -9.162 1.00 91.62 88 GLY A O 1
ATOM 761 N N . ASN A 1 89 ? 2.268 1.014 -8.909 1.00 90.88 89 ASN A N 1
ATOM 762 C CA . ASN A 1 89 ? 2.442 1.684 -10.195 1.00 90.88 89 ASN A CA 1
ATOM 763 C C . ASN A 1 89 ? 3.717 2.536 -10.204 1.00 90.88 89 ASN A C 1
ATOM 765 O O . ASN A 1 89 ? 4.490 2.465 -11.162 1.00 90.88 89 ASN A O 1
ATOM 769 N N . TYR A 1 90 ? 4.027 3.244 -9.113 1.00 90.88 90 TYR A N 1
ATOM 770 C CA . TYR A 1 90 ? 5.319 3.926 -8.976 1.00 90.88 90 TYR A CA 1
ATOM 771 C C . TYR A 1 90 ? 6.504 2.954 -9.000 1.00 90.88 90 TYR A C 1
ATOM 773 O O . TYR A 1 90 ? 7.499 3.225 -9.677 1.00 90.88 90 TYR A O 1
ATOM 781 N N . ARG A 1 91 ? 6.411 1.803 -8.321 1.00 90.44 91 ARG A N 1
ATOM 782 C CA . ARG A 1 91 ? 7.453 0.764 -8.339 1.00 90.44 91 ARG A CA 1
ATOM 783 C C . ARG A 1 91 ? 7.719 0.256 -9.754 1.00 90.44 91 ARG A C 1
ATOM 785 O O . ARG A 1 91 ? 8.886 0.063 -10.098 1.00 90.44 91 ARG A O 1
ATOM 792 N N . ILE A 1 92 ? 6.674 0.048 -10.552 1.00 87.62 92 ILE A N 1
ATOM 793 C CA . ILE A 1 92 ? 6.786 -0.420 -11.940 1.00 87.62 92 ILE A CA 1
ATOM 794 C C . ILE A 1 92 ? 7.370 0.673 -12.843 1.00 87.62 92 ILE A C 1
ATOM 796 O O . ILE A 1 92 ? 8.263 0.399 -13.642 1.00 87.62 92 ILE A O 1
ATOM 800 N N . LEU A 1 93 ? 6.913 1.918 -12.691 1.00 86.00 93 LEU A N 1
ATOM 801 C CA . LEU A 1 93 ? 7.303 3.036 -13.557 1.00 86.00 93 LEU A CA 1
ATOM 802 C C . LEU A 1 93 ? 8.690 3.610 -13.242 1.00 86.00 93 LEU A C 1
ATOM 804 O O . LEU A 1 93 ? 9.319 4.224 -14.106 1.00 86.00 93 LEU A O 1
ATOM 808 N N . LYS A 1 94 ? 9.180 3.455 -12.008 1.00 86.38 94 LYS A N 1
ATOM 809 C CA . LYS A 1 94 ? 10.459 4.024 -11.571 1.00 86.38 94 LYS A CA 1
ATOM 810 C C . LYS A 1 94 ? 11.520 2.939 -11.421 1.00 86.38 94 LYS A C 1
ATOM 812 O O . LYS A 1 94 ? 11.416 2.025 -10.603 1.00 86.38 94 LYS A O 1
ATOM 817 N N . ALA A 1 95 ? 12.623 3.103 -12.151 1.00 81.81 95 ALA A N 1
ATOM 818 C CA . ALA A 1 95 ? 13.789 2.229 -12.027 1.00 81.81 95 ALA A CA 1
ATOM 819 C C . ALA A 1 95 ? 14.391 2.263 -10.606 1.00 81.81 95 ALA A C 1
ATOM 821 O O . ALA A 1 95 ? 14.760 1.224 -10.052 1.00 81.81 95 ALA A O 1
ATOM 822 N N . ARG A 1 96 ? 14.445 3.450 -9.989 1.00 86.38 96 ARG A N 1
ATOM 823 C CA . ARG A 1 96 ? 14.938 3.676 -8.623 1.00 86.38 96 ARG A CA 1
ATOM 824 C C . ARG A 1 96 ? 13.878 4.397 -7.796 1.00 86.38 96 ARG A C 1
ATOM 826 O O . ARG A 1 96 ? 13.180 5.254 -8.323 1.00 86.38 96 ARG A O 1
ATOM 833 N N . ILE A 1 97 ? 13.799 4.047 -6.516 1.00 91.25 97 ILE A N 1
ATOM 834 C CA . ILE A 1 97 ? 12.960 4.725 -5.526 1.00 91.25 97 ILE A CA 1
ATOM 835 C C . ILE A 1 97 ? 13.892 5.417 -4.539 1.00 91.25 97 ILE A C 1
ATOM 837 O O . ILE A 1 97 ? 14.776 4.772 -3.974 1.00 91.25 97 ILE A O 1
ATOM 841 N N . SER A 1 98 ? 13.669 6.708 -4.337 1.00 90.62 98 SER A N 1
ATOM 842 C CA . S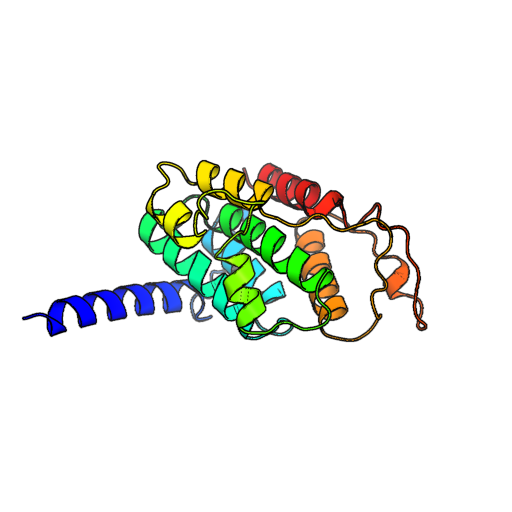ER A 1 98 ? 14.390 7.551 -3.384 1.00 90.62 98 SER A CA 1
ATOM 843 C C . SER A 1 98 ? 13.415 8.294 -2.468 1.00 90.62 98 SER A C 1
ATOM 845 O O . SER A 1 98 ? 12.198 8.234 -2.669 1.00 90.62 98 SER A O 1
ATOM 847 N N . LYS A 1 99 ? 13.938 9.045 -1.493 1.00 89.31 99 LYS A N 1
ATOM 848 C CA . LYS A 1 99 ? 13.134 9.921 -0.627 1.00 89.31 99 LYS A CA 1
ATOM 849 C C . LYS A 1 99 ? 12.299 10.917 -1.441 1.00 89.31 99 LYS A C 1
ATOM 851 O O . LYS A 1 99 ? 11.120 11.107 -1.161 1.00 89.31 99 LYS A O 1
ATOM 856 N N . GLU A 1 100 ? 12.872 11.488 -2.496 1.00 88.50 100 GLU A N 1
ATOM 857 C CA . GLU A 1 100 ? 12.193 12.439 -3.388 1.00 88.50 100 GLU A CA 1
ATOM 858 C C . GLU A 1 100 ? 11.032 11.775 -4.132 1.00 88.50 100 GLU A C 1
ATOM 860 O O . GLU A 1 100 ? 10.043 12.429 -4.446 1.00 88.50 100 GLU A O 1
ATOM 865 N N . THR A 1 101 ? 11.127 10.466 -4.390 1.00 89.81 101 THR A N 1
ATOM 866 C CA . THR A 1 101 ? 10.010 9.709 -4.968 1.00 89.81 101 THR A CA 1
ATOM 867 C C . THR A 1 101 ? 8.827 9.689 -4.006 1.00 89.81 101 THR A C 1
ATOM 869 O O . THR A 1 101 ? 7.710 9.932 -4.438 1.00 89.81 101 THR A O 1
ATOM 872 N N . ILE A 1 102 ? 9.070 9.471 -2.710 1.00 91.62 102 ILE A N 1
ATOM 873 C CA . ILE A 1 102 ? 8.019 9.468 -1.681 1.00 91.62 102 ILE A CA 1
ATOM 874 C C . ILE A 1 102 ? 7.374 10.845 -1.547 1.00 91.62 102 ILE A C 1
ATOM 876 O O . ILE A 1 102 ? 6.153 10.945 -1.546 1.00 91.62 102 ILE A O 1
ATOM 880 N N . ILE A 1 103 ? 8.182 11.909 -1.526 1.00 87.94 103 ILE A N 1
ATOM 881 C CA . ILE A 1 103 ? 7.672 13.286 -1.460 1.00 87.94 103 ILE A CA 1
ATOM 882 C C . ILE A 1 103 ? 6.756 13.586 -2.653 1.00 87.94 103 ILE A C 1
ATOM 884 O O . ILE A 1 103 ? 5.702 14.173 -2.456 1.00 87.94 103 ILE A O 1
ATOM 888 N N . LYS A 1 104 ? 7.113 13.139 -3.865 1.00 85.25 104 LYS A N 1
ATOM 889 C CA . LYS A 1 104 ? 6.283 13.305 -5.073 1.00 85.25 104 LYS A CA 1
ATOM 890 C C . LYS A 1 104 ? 5.015 12.449 -5.088 1.00 85.25 104 LYS A C 1
ATOM 892 O O . LYS A 1 104 ? 4.084 12.784 -5.804 1.00 85.25 104 LYS A O 1
ATOM 897 N N . ILE A 1 105 ? 4.996 11.321 -4.376 1.00 88.75 105 ILE A N 1
ATOM 898 C CA . ILE A 1 105 ? 3.772 10.520 -4.220 1.00 88.75 105 ILE A CA 1
ATOM 899 C C . ILE A 1 105 ? 2.812 11.233 -3.261 1.00 88.75 105 ILE A C 1
ATOM 901 O O . ILE A 1 105 ? 1.617 11.278 -3.522 1.00 88.75 105 ILE A O 1
ATOM 905 N N . LEU A 1 106 ? 3.341 11.789 -2.165 1.00 87.62 106 LEU A N 1
ATOM 906 C CA . LEU A 1 106 ? 2.551 12.495 -1.154 1.00 87.62 106 LEU A CA 1
ATOM 907 C C . LEU A 1 106 ? 2.036 13.845 -1.651 1.00 87.62 106 LEU A C 1
ATOM 909 O O . LEU A 1 106 ? 0.871 14.164 -1.449 1.00 87.62 106 LEU A O 1
ATOM 913 N N . LYS A 1 107 ? 2.911 14.627 -2.287 1.00 79.44 107 LYS A N 1
ATOM 914 C CA . LYS A 1 107 ? 2.606 15.930 -2.875 1.00 79.44 107 LYS A CA 1
ATOM 915 C C . LYS A 1 107 ? 2.341 15.714 -4.352 1.00 79.44 107 LYS A C 1
ATOM 917 O O . LYS A 1 107 ? 3.275 15.714 -5.157 1.00 79.44 107 LYS A O 1
ATOM 922 N N . PHE A 1 108 ? 1.088 15.429 -4.683 1.00 66.75 108 PHE A N 1
ATOM 923 C CA . PHE A 1 108 ? 0.712 15.251 -6.072 1.00 66.75 108 PHE A CA 1
ATOM 924 C C . PHE A 1 108 ? 0.730 16.616 -6.764 1.00 66.75 108 PHE A C 1
ATOM 926 O O . PHE A 1 108 ? -0.047 17.505 -6.432 1.00 66.75 108 PHE A O 1
ATOM 933 N N . ASP A 1 109 ? 1.668 16.779 -7.691 1.00 53.50 109 ASP A N 1
ATOM 934 C CA . ASP A 1 109 ? 1.835 17.988 -8.492 1.00 53.50 109 ASP A CA 1
ATOM 935 C C . ASP A 1 109 ? 0.922 17.855 -9.720 1.00 53.50 109 ASP A C 1
ATOM 937 O O . ASP A 1 109 ? 1.271 17.198 -10.706 1.00 53.50 109 ASP A O 1
ATOM 941 N N . ILE A 1 110 ? -0.306 18.369 -9.616 1.00 47.78 110 ILE A N 1
ATOM 942 C CA . ILE A 1 110 ? -1.169 18.581 -10.782 1.00 47.78 110 ILE A CA 1
ATOM 943 C C . ILE A 1 110 ? -0.778 19.938 -11.321 1.00 47.78 110 ILE A C 1
ATOM 945 O O . ILE A 1 110 ? -0.969 20.914 -10.604 1.00 47.78 110 ILE A O 1
ATOM 949 N N . GLU A 1 111 ? -0.258 19.959 -12.551 1.00 46.06 111 GLU A N 1
ATOM 950 C CA . GLU A 1 111 ? -0.106 21.121 -13.438 1.00 46.06 111 GLU A CA 1
ATOM 951 C C . GLU A 1 111 ? -0.785 22.400 -12.892 1.00 46.06 111 GLU A C 1
ATOM 953 O O . GLU A 1 111 ? -1.919 22.727 -13.237 1.00 46.06 111 GLU A O 1
ATOM 958 N N . GLU A 1 112 ? -0.072 23.086 -11.993 1.00 44.03 112 GLU A N 1
ATOM 959 C CA . GLU A 1 112 ? -0.363 24.417 -11.448 1.00 44.03 112 GLU A CA 1
ATOM 960 C C . GLU A 1 112 ? -1.678 24.644 -10.661 1.00 44.03 112 GLU A C 1
ATOM 962 O O . GLU A 1 112 ? -2.263 25.726 -10.765 1.00 44.03 112 GLU A O 1
ATOM 967 N N . LYS A 1 113 ? -2.130 23.717 -9.795 1.00 46.12 113 LYS A N 1
ATOM 968 C CA . LYS A 1 113 ? -3.105 24.047 -8.717 1.00 46.12 113 LYS A CA 1
ATOM 969 C C . LYS A 1 113 ? -2.817 23.342 -7.388 1.00 46.12 113 LYS A C 1
ATOM 971 O O . LYS A 1 113 ? -2.164 22.305 -7.377 1.00 46.12 113 LYS A O 1
ATOM 976 N N . GLU A 1 114 ? -3.295 23.957 -6.295 1.00 54.00 114 GLU A N 1
ATOM 977 C CA . GLU A 1 114 ? -3.110 23.565 -4.885 1.00 54.00 114 GLU A CA 1
ATOM 978 C C . GLU A 1 114 ? -2.937 22.053 -4.688 1.00 54.00 114 GLU A C 1
ATOM 980 O O . GLU A 1 114 ? -3.781 21.238 -5.061 1.00 54.00 114 GLU A O 1
ATOM 985 N N . THR A 1 115 ? -1.782 21.694 -4.130 1.00 59.88 115 THR A N 1
ATOM 986 C CA . THR A 1 115 ? -1.342 20.313 -3.967 1.00 59.88 115 THR A CA 1
ATOM 987 C C . THR A 1 115 ? -1.991 19.718 -2.725 1.00 59.88 115 THR A C 1
ATOM 989 O O . THR A 1 115 ? -1.459 19.869 -1.622 1.00 59.88 115 THR A O 1
ATOM 992 N N . ASP A 1 116 ? -3.107 19.017 -2.892 1.00 69.88 116 ASP A N 1
ATOM 993 C CA . ASP A 1 116 ? -3.642 18.196 -1.811 1.00 69.88 116 ASP A CA 1
ATOM 994 C C . ASP A 1 116 ? -2.642 17.081 -1.482 1.00 69.88 116 ASP A C 1
ATOM 996 O O . ASP A 1 116 ? -2.280 16.248 -2.323 1.00 69.88 116 ASP A O 1
ATOM 1000 N N . ASN A 1 117 ? -2.157 17.076 -0.244 1.00 86.69 117 ASN A N 1
ATOM 1001 C CA . ASN A 1 117 ? -1.308 16.013 0.267 1.00 86.69 117 ASN A CA 1
ATOM 1002 C C . ASN A 1 117 ? -2.178 14.797 0.597 1.00 86.69 117 ASN A C 1
ATOM 1004 O O . ASN A 1 117 ? -3.196 14.930 1.271 1.00 86.69 117 ASN A O 1
ATOM 1008 N N . LEU A 1 118 ? -1.759 13.596 0.192 1.00 90.62 118 LEU A N 1
ATOM 1009 C CA . LEU A 1 118 ? -2.503 12.367 0.492 1.00 90.62 118 LEU A CA 1
ATOM 1010 C C . LEU A 1 118 ? -2.769 12.177 2.000 1.00 90.62 118 LEU A C 1
ATOM 1012 O O . LEU A 1 118 ? -3.824 11.669 2.366 1.00 90.62 118 LEU A O 1
ATOM 1016 N N . LEU A 1 119 ? -1.849 12.601 2.874 1.00 92.88 119 LEU A N 1
ATOM 1017 C CA . LEU A 1 119 ? -2.061 12.548 4.326 1.00 92.88 119 LEU A CA 1
ATOM 1018 C C . LEU A 1 119 ? -3.172 13.502 4.777 1.00 92.88 119 LEU A C 1
ATOM 1020 O O . LEU A 1 119 ? -4.002 13.116 5.597 1.00 92.88 119 LEU A O 1
ATOM 1024 N N . ASP A 1 120 ? -3.219 14.705 4.206 1.00 90.88 120 ASP A N 1
ATOM 1025 C CA . ASP A 1 120 ? -4.245 15.699 4.525 1.00 90.88 120 ASP A CA 1
ATOM 1026 C C . ASP A 1 120 ? -5.609 15.224 4.011 1.00 90.88 120 ASP A C 1
ATOM 1028 O O . ASP A 1 120 ? -6.594 15.294 4.737 1.00 90.88 120 ASP A O 1
ATOM 1032 N N . ILE A 1 121 ? -5.663 14.608 2.824 1.00 92.44 121 ILE A N 1
ATOM 1033 C CA . ILE A 1 121 ? -6.884 13.973 2.302 1.00 92.44 121 ILE A CA 1
ATOM 1034 C C . ILE A 1 121 ? -7.389 12.863 3.230 1.00 92.44 121 ILE A C 1
ATOM 1036 O O . ILE A 1 121 ? -8.589 12.797 3.509 1.00 92.44 121 ILE A O 1
ATOM 1040 N N . ILE A 1 122 ? -6.503 12.006 3.750 1.00 94.19 122 ILE A N 1
ATOM 1041 C CA . ILE A 1 122 ? -6.905 11.001 4.745 1.00 94.19 122 ILE A CA 1
ATOM 1042 C C . ILE A 1 122 ? -7.484 11.699 5.977 1.00 94.19 122 ILE A C 1
ATOM 1044 O O . ILE A 1 122 ? -8.556 11.324 6.436 1.00 94.19 122 ILE A O 1
ATOM 1048 N N . GLN A 1 123 ? -6.841 12.751 6.482 1.00 91.75 123 GLN A N 1
ATOM 1049 C CA . GLN A 1 123 ? -7.274 13.448 7.697 1.00 91.75 123 GLN A CA 1
ATOM 1050 C C . GLN A 1 123 ? -8.528 14.316 7.519 1.00 91.75 123 GLN A C 1
ATOM 1052 O O . GLN A 1 123 ? -9.297 14.454 8.468 1.00 91.75 123 GLN A O 1
ATOM 1057 N N . MET A 1 124 ? -8.817 14.810 6.316 1.00 92.06 124 MET A N 1
ATOM 1058 C CA . MET A 1 124 ? -9.949 15.710 6.047 1.00 92.06 124 MET A CA 1
ATOM 1059 C C . MET A 1 124 ? -11.189 15.023 5.463 1.00 92.06 124 MET A C 1
ATOM 1061 O O . MET A 1 124 ? -12.276 15.582 5.548 1.00 92.06 124 MET A O 1
ATOM 1065 N N . SER A 1 125 ? -11.050 13.826 4.894 1.00 93.31 125 SER A N 1
ATOM 1066 C CA . SER A 1 125 ? -12.174 13.082 4.294 1.00 93.31 125 SER A CA 1
ATOM 1067 C C . SER A 1 125 ? -13.280 12.736 5.295 1.00 93.31 125 SER A C 1
ATOM 1069 O O . SER A 1 125 ? -13.022 12.445 6.460 1.00 93.31 125 SER A O 1
ATOM 1071 N N . PHE A 1 126 ? -14.533 12.719 4.865 1.00 91.69 126 PHE A N 1
ATOM 1072 C CA . PHE A 1 126 ? -15.619 12.249 5.731 1.00 91.69 126 PHE A CA 1
ATOM 1073 C C . PHE A 1 126 ? -15.748 10.726 5.660 1.00 91.69 126 PHE A C 1
ATOM 1075 O O . PHE A 1 126 ? -15.888 10.066 6.686 1.00 91.69 126 PHE A O 1
ATOM 1082 N N . GLU A 1 127 ? -15.566 10.150 4.470 1.00 93.44 127 GLU A N 1
ATOM 1083 C CA . GLU A 1 127 ? -15.697 8.712 4.218 1.00 93.44 127 GLU A CA 1
ATOM 1084 C C . GLU A 1 127 ? -14.453 8.119 3.546 1.00 93.44 127 GLU A C 1
ATOM 1086 O O . GLU A 1 127 ? -13.788 8.766 2.732 1.00 93.44 127 GLU A O 1
ATOM 1091 N N . SER A 1 128 ? -14.189 6.838 3.827 1.00 92.75 128 SER A N 1
ATOM 1092 C CA . SER A 1 128 ? -13.072 6.064 3.259 1.00 92.75 128 SER A CA 1
ATOM 1093 C C . SER A 1 128 ? -13.047 6.099 1.721 1.00 92.75 128 SER A C 1
ATOM 1095 O O . SER A 1 128 ? -11.984 6.196 1.099 1.00 92.75 128 SER A O 1
ATOM 1097 N N . ASP A 1 129 ? -14.221 6.100 1.086 1.00 92.25 129 ASP A N 1
ATOM 1098 C CA . ASP A 1 129 ? -14.374 6.146 -0.370 1.00 92.25 129 ASP A CA 1
ATOM 1099 C C . ASP A 1 129 ? -13.851 7.442 -1.015 1.00 92.25 129 ASP A C 1
ATOM 1101 O O . ASP A 1 129 ? -13.448 7.424 -2.183 1.00 92.25 129 ASP A O 1
ATOM 1105 N N . GLU A 1 130 ? -13.827 8.567 -0.295 1.00 93.94 130 GLU A N 1
ATOM 1106 C CA . GLU A 1 130 ? -13.257 9.825 -0.803 1.00 93.94 130 GLU A CA 1
ATOM 1107 C C . GLU A 1 130 ? -11.747 9.688 -1.012 1.00 93.94 130 GLU A C 1
ATOM 1109 O O . GLU A 1 130 ? -11.212 10.077 -2.056 1.00 93.94 130 GLU A O 1
ATOM 1114 N N . ILE A 1 131 ? -11.077 9.033 -0.062 1.00 94.81 131 ILE A N 1
ATOM 1115 C CA . ILE A 1 131 ? -9.644 8.744 -0.118 1.00 94.81 131 ILE A CA 1
ATOM 1116 C C . ILE A 1 131 ? -9.351 7.799 -1.279 1.00 94.81 131 ILE A C 1
ATOM 1118 O O . ILE A 1 131 ? -8.421 8.022 -2.051 1.00 94.81 131 ILE A O 1
ATOM 1122 N N . ILE A 1 132 ? -10.171 6.761 -1.444 1.00 93.44 132 ILE A N 1
ATOM 1123 C CA . ILE A 1 132 ? -10.025 5.781 -2.524 1.00 93.44 132 ILE A CA 1
ATOM 1124 C C . ILE A 1 132 ? -10.156 6.447 -3.898 1.00 93.44 132 ILE A C 1
ATOM 1126 O O . ILE A 1 132 ? -9.334 6.203 -4.789 1.00 93.44 132 ILE A O 1
ATOM 1130 N N . LYS A 1 133 ? -11.154 7.323 -4.071 1.00 92.31 133 LYS A N 1
ATOM 1131 C CA . LYS A 1 133 ? -11.332 8.108 -5.304 1.00 92.31 133 LYS A CA 1
ATOM 1132 C C . LYS A 1 133 ? -10.126 9.005 -5.570 1.00 92.31 133 LYS A C 1
ATOM 1134 O O . LYS A 1 133 ? -9.663 9.077 -6.711 1.00 92.31 133 LYS A O 1
ATOM 1139 N N . PHE A 1 134 ? -9.597 9.656 -4.534 1.00 92.19 134 PHE A N 1
ATOM 1140 C CA . PHE A 1 134 ? -8.398 10.478 -4.656 1.00 92.19 134 PHE A CA 1
ATOM 1141 C C . PHE A 1 134 ? -7.178 9.642 -5.058 1.00 92.19 134 PHE A C 1
ATOM 1143 O O . PHE A 1 134 ? -6.510 9.979 -6.035 1.00 92.19 134 PHE A O 1
ATOM 1150 N N . ILE A 1 135 ? -6.934 8.508 -4.392 1.00 93.44 135 ILE A N 1
ATOM 1151 C CA . ILE A 1 135 ? -5.843 7.585 -4.728 1.00 93.44 135 ILE A CA 1
ATOM 1152 C C . ILE A 1 135 ? -5.945 7.131 -6.189 1.00 93.44 135 ILE A C 1
ATOM 1154 O O . ILE A 1 135 ? -4.950 7.189 -6.914 1.00 93.44 135 ILE A O 1
ATOM 1158 N N . ASP A 1 136 ? -7.124 6.714 -6.661 1.00 90.56 136 ASP A N 1
ATOM 1159 C CA . ASP A 1 136 ? -7.306 6.291 -8.058 1.00 90.56 136 ASP A CA 1
ATOM 1160 C C . ASP A 1 136 ? -7.012 7.421 -9.059 1.00 90.56 136 ASP A C 1
ATOM 1162 O O . ASP A 1 136 ? -6.386 7.175 -10.100 1.00 90.56 136 ASP A O 1
ATOM 1166 N N . LYS A 1 137 ? -7.409 8.658 -8.721 1.00 89.69 137 LYS A N 1
ATOM 1167 C CA . LYS A 1 137 ? -7.138 9.867 -9.514 1.00 89.69 137 LYS A CA 1
ATOM 1168 C C . LYS A 1 137 ? -5.639 10.148 -9.623 1.00 89.69 137 LYS A C 1
ATOM 1170 O O . LYS A 1 137 ? -5.159 10.402 -10.726 1.00 89.69 137 LYS A O 1
ATOM 1175 N N . ILE A 1 138 ? -4.903 10.093 -8.510 1.00 89.44 138 ILE A N 1
ATOM 1176 C CA . ILE A 1 138 ? -3.465 10.418 -8.486 1.00 89.44 138 ILE A CA 1
ATOM 1177 C C . ILE A 1 138 ? -2.572 9.254 -8.935 1.00 89.44 138 ILE A C 1
ATOM 1179 O O . ILE A 1 138 ? -1.380 9.430 -9.191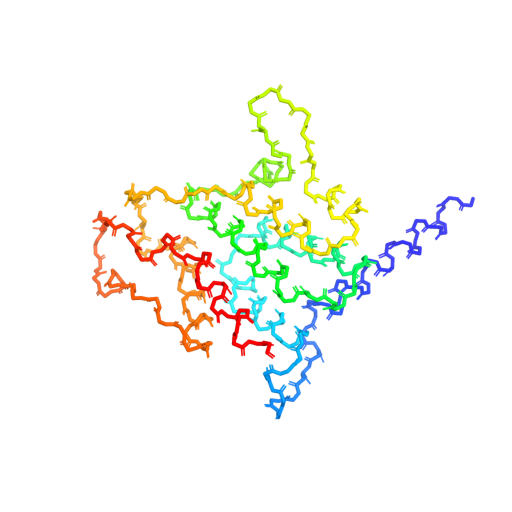 1.00 89.44 138 ILE A O 1
ATOM 1183 N N . THR A 1 139 ? -3.123 8.042 -9.031 1.00 90.75 139 THR A N 1
ATOM 1184 C CA . THR A 1 139 ? -2.339 6.859 -9.381 1.00 90.75 139 THR A CA 1
ATOM 1185 C C . THR A 1 139 ? -1.872 6.913 -10.838 1.00 90.75 139 THR A C 1
ATOM 1187 O O . THR A 1 139 ? -2.705 6.888 -11.755 1.00 90.75 139 THR A O 1
ATOM 1190 N N . PRO A 1 140 ? -0.547 6.903 -11.095 1.00 87.69 140 PRO A N 1
ATOM 1191 C CA . PRO A 1 140 ? -0.028 6.980 -12.449 1.00 87.69 140 PRO A CA 1
ATOM 1192 C C . PRO A 1 140 ? -0.379 5.717 -13.232 1.00 87.69 140 PRO A C 1
ATOM 1194 O O . PRO A 1 140 ? -0.230 4.591 -12.753 1.00 87.69 140 PRO A O 1
ATOM 1197 N N . LYS A 1 141 ? -0.824 5.903 -14.473 1.00 84.94 141 LYS A N 1
ATOM 1198 C CA . LYS A 1 141 ? -1.201 4.786 -15.339 1.00 84.94 141 LYS A CA 1
ATOM 1199 C C . LYS A 1 141 ? 0.037 4.169 -15.996 1.00 84.94 141 LYS A C 1
ATOM 1201 O O . LYS A 1 141 ? 0.937 4.865 -16.471 1.00 84.94 141 LYS A O 1
ATOM 1206 N N . ILE A 1 142 ? 0.073 2.841 -16.037 1.00 81.62 142 ILE A N 1
ATOM 1207 C CA . ILE A 1 142 ? 1.121 2.068 -16.710 1.00 81.62 142 ILE A CA 1
ATOM 1208 C C . ILE A 1 142 ? 0.918 2.182 -18.229 1.00 81.62 142 ILE A C 1
ATOM 1210 O O . ILE A 1 142 ? -0.132 1.809 -18.754 1.00 81.62 142 ILE A O 1
ATOM 1214 N N . LYS A 1 143 ? 1.927 2.693 -18.946 1.00 73.00 143 LYS A N 1
ATOM 1215 C CA . LYS A 1 143 ? 1.924 2.769 -20.420 1.00 73.00 143 LYS A CA 1
ATOM 1216 C C . LYS A 1 143 ? 2.141 1.382 -21.045 1.00 73.00 143 LYS A C 1
ATOM 1218 O O . LYS A 1 143 ? 2.741 0.509 -20.429 1.00 73.00 143 LYS A O 1
ATOM 1223 N N . GLU A 1 144 ? 1.695 1.193 -22.289 1.00 60.16 144 GLU A N 1
ATOM 1224 C CA . GLU A 1 144 ? 1.665 -0.116 -22.979 1.00 60.16 144 GLU A CA 1
ATOM 1225 C C . GLU A 1 144 ? 3.021 -0.785 -23.188 1.00 60.16 144 GLU A C 1
ATOM 1227 O O . GLU A 1 144 ? 3.055 -2.000 -23.354 1.00 60.16 144 GLU A O 1
ATOM 1232 N N . ASN A 1 145 ? 4.115 -0.022 -23.140 1.00 63.41 145 ASN A N 1
ATOM 1233 C CA . ASN A 1 145 ? 5.448 -0.479 -23.522 1.00 63.41 145 ASN A CA 1
ATOM 1234 C C . ASN A 1 145 ? 6.496 -0.021 -22.495 1.00 63.41 145 ASN A C 1
ATOM 1236 O O . ASN A 1 145 ? 7.191 0.974 -22.704 1.00 63.41 145 ASN A O 1
ATOM 1240 N N . ILE A 1 146 ? 6.596 -0.727 -21.367 1.00 68.62 146 ILE A N 1
ATOM 1241 C CA . ILE A 1 146 ? 7.665 -0.530 -20.375 1.00 68.62 146 ILE A CA 1
ATOM 1242 C C . ILE A 1 146 ? 8.615 -1.724 -20.457 1.00 68.62 146 ILE A C 1
ATOM 1244 O O . ILE A 1 146 ? 8.175 -2.868 -20.357 1.00 68.62 146 ILE A O 1
ATOM 1248 N N . ASP A 1 147 ? 9.917 -1.465 -20.600 1.00 68.38 147 ASP A N 1
ATOM 1249 C CA . ASP A 1 147 ? 10.935 -2.514 -20.491 1.00 68.38 147 ASP A CA 1
ATOM 1250 C C . ASP A 1 147 ? 11.123 -2.886 -19.014 1.00 68.38 147 ASP A C 1
ATOM 1252 O O . ASP A 1 147 ? 11.694 -2.131 -18.218 1.00 68.38 147 ASP A O 1
ATOM 1256 N N . ILE A 1 148 ? 10.611 -4.057 -18.638 1.00 70.44 148 ILE A N 1
ATOM 1257 C CA . ILE A 1 148 ? 10.771 -4.611 -17.298 1.00 70.44 148 ILE A CA 1
ATOM 1258 C C . ILE A 1 148 ? 11.831 -5.704 -17.355 1.00 70.44 148 ILE A C 1
ATOM 1260 O O . ILE A 1 148 ? 11.674 -6.757 -17.977 1.00 70.44 148 ILE A O 1
ATOM 1264 N N . LYS A 1 149 ? 12.927 -5.481 -16.627 1.00 68.56 149 LYS A N 1
ATOM 1265 C CA . LYS A 1 149 ? 13.939 -6.517 -16.420 1.00 68.56 149 LYS A CA 1
ATOM 1266 C C . LYS A 1 149 ? 13.329 -7.681 -15.642 1.00 68.56 149 LYS A C 1
ATOM 1268 O O . LYS A 1 149 ? 12.775 -7.478 -14.566 1.00 68.56 149 LYS A O 1
ATOM 1273 N N . LYS A 1 150 ? 13.546 -8.902 -16.134 1.00 66.69 150 LYS A N 1
ATOM 1274 C CA . LYS A 1 150 ? 13.097 -10.174 -15.530 1.00 66.69 150 LYS A CA 1
ATOM 1275 C C . LYS A 1 150 ? 13.582 -10.415 -14.104 1.00 66.69 150 LYS A C 1
ATOM 1277 O O . LYS A 1 150 ? 12.971 -11.164 -13.355 1.00 66.69 150 LYS A O 1
ATOM 1282 N N . SER A 1 151 ? 14.694 -9.793 -13.734 1.00 69.75 151 SER A N 1
ATOM 1283 C CA . SER A 1 151 ? 15.255 -9.845 -12.392 1.00 69.75 151 SER A CA 1
ATOM 1284 C C . SER A 1 151 ? 15.349 -8.447 -11.795 1.00 69.75 151 SER A C 1
ATOM 1286 O O . SER A 1 151 ? 15.418 -7.435 -12.497 1.00 69.75 151 SER A O 1
ATOM 1288 N N . GLY A 1 152 ? 15.356 -8.402 -10.466 1.00 84.19 152 GLY A N 1
ATOM 1289 C CA . GLY A 1 152 ? 15.437 -7.169 -9.699 1.00 84.19 152 GLY A CA 1
ATOM 1290 C C . GLY A 1 152 ? 14.124 -6.801 -9.024 1.00 84.19 152 GLY A C 1
ATOM 1291 O O . GLY A 1 152 ? 13.136 -7.530 -9.055 1.00 84.19 152 GLY A O 1
ATOM 1292 N N . VAL A 1 153 ? 14.149 -5.647 -8.371 1.00 87.06 153 VAL A N 1
ATOM 1293 C CA . VAL A 1 153 ? 13.112 -5.192 -7.437 1.00 87.06 153 VAL A CA 1
ATOM 1294 C C . VAL A 1 153 ? 11.722 -5.039 -8.066 1.00 87.06 153 VAL A C 1
ATOM 1296 O O . VAL A 1 153 ? 10.734 -5.305 -7.396 1.00 87.06 153 VAL A O 1
ATOM 1299 N N . ILE A 1 154 ? 11.629 -4.673 -9.349 1.00 88.00 154 ILE A N 1
ATOM 1300 C CA . ILE A 1 154 ? 10.339 -4.540 -10.049 1.00 88.00 154 ILE A CA 1
ATOM 1301 C C . ILE A 1 154 ? 9.705 -5.916 -10.274 1.00 88.00 154 ILE A C 1
ATOM 1303 O O . ILE A 1 154 ? 8.548 -6.125 -9.929 1.00 88.00 154 ILE A O 1
ATOM 1307 N N . SER A 1 155 ? 10.475 -6.872 -10.800 1.00 84.75 155 SER A N 1
ATOM 1308 C CA . SER A 1 155 ? 9.980 -8.231 -11.037 1.00 84.75 155 SER A CA 1
ATOM 1309 C C . SER A 1 155 ? 9.601 -8.939 -9.743 1.00 84.75 155 SER A C 1
ATOM 1311 O O . SER A 1 155 ? 8.559 -9.581 -9.695 1.00 84.75 155 SER A O 1
ATOM 1313 N N . LYS A 1 156 ? 10.390 -8.770 -8.674 1.00 88.44 156 LYS A N 1
ATOM 1314 C CA . LYS A 1 156 ? 10.050 -9.317 -7.354 1.00 88.44 156 LYS A CA 1
ATOM 1315 C C . LYS A 1 156 ? 8.703 -8.795 -6.845 1.00 88.44 156 LYS A C 1
ATOM 1317 O O . LYS A 1 156 ? 7.882 -9.589 -6.409 1.00 88.44 156 LYS A O 1
ATOM 1322 N N . TYR A 1 157 ? 8.466 -7.488 -6.965 1.00 90.94 157 TYR A N 1
ATOM 1323 C CA . TYR A 1 157 ? 7.187 -6.879 -6.606 1.00 90.94 157 TYR A CA 1
ATOM 1324 C C . TYR A 1 157 ? 6.018 -7.459 -7.418 1.00 90.94 157 TYR A C 1
ATOM 1326 O O . TYR A 1 157 ? 5.003 -7.848 -6.849 1.00 90.94 157 TYR A O 1
ATOM 1334 N N . ILE A 1 158 ? 6.176 -7.571 -8.742 1.00 87.50 158 ILE A N 1
ATOM 1335 C CA . ILE A 1 158 ? 5.132 -8.119 -9.618 1.00 87.50 158 ILE A CA 1
ATOM 1336 C C . ILE A 1 158 ? 4.823 -9.583 -9.274 1.00 87.50 158 ILE A C 1
ATOM 1338 O O . ILE A 1 158 ? 3.655 -9.960 -9.268 1.00 87.50 158 ILE A O 1
ATOM 1342 N N . ILE A 1 159 ? 5.841 -10.397 -8.974 1.00 86.94 159 ILE A N 1
ATOM 1343 C CA . ILE A 1 159 ? 5.662 -11.795 -8.550 1.00 86.94 159 ILE A CA 1
ATOM 1344 C C . ILE A 1 159 ? 4.875 -11.861 -7.238 1.00 86.94 159 ILE A C 1
ATOM 1346 O O . ILE A 1 159 ? 3.881 -12.579 -7.176 1.00 86.94 159 ILE A O 1
ATOM 1350 N N . SER A 1 160 ? 5.280 -11.088 -6.225 1.00 90.56 160 SER A N 1
ATOM 1351 C CA . SER A 1 160 ? 4.570 -11.004 -4.942 1.00 90.56 160 SER A CA 1
ATOM 1352 C C . SER A 1 160 ? 3.098 -10.633 -5.130 1.00 90.56 160 SER A C 1
ATOM 1354 O O . SER A 1 160 ? 2.221 -11.357 -4.667 1.00 90.56 160 SER A O 1
ATOM 1356 N N . TYR A 1 161 ? 2.817 -9.562 -5.882 1.00 90.00 161 TYR A N 1
ATOM 1357 C CA . TYR A 1 161 ? 1.443 -9.145 -6.169 1.00 90.00 161 TYR A CA 1
ATOM 1358 C C . TYR A 1 161 ? 0.676 -10.225 -6.943 1.00 90.00 161 TYR A C 1
ATOM 1360 O O . TYR A 1 161 ? -0.441 -10.566 -6.583 1.00 90.00 161 TYR A O 1
ATOM 1368 N N . SER A 1 162 ? 1.271 -10.826 -7.975 1.00 86.69 162 SER A N 1
ATOM 1369 C CA . SER A 1 162 ? 0.609 -11.878 -8.755 1.00 86.69 162 SER A CA 1
ATOM 1370 C C . SER A 1 162 ? 0.234 -13.093 -7.911 1.00 86.69 162 SER A C 1
ATOM 1372 O O . SER A 1 162 ? -0.837 -13.657 -8.119 1.00 86.69 162 SER A O 1
ATOM 1374 N N . ASN A 1 163 ? 1.100 -13.503 -6.984 1.00 88.00 163 ASN A N 1
ATOM 1375 C CA . ASN A 1 163 ? 0.824 -14.619 -6.084 1.00 88.00 163 ASN A CA 1
ATOM 1376 C C . ASN A 1 163 ? -0.322 -14.281 -5.127 1.00 88.00 163 ASN A C 1
ATOM 1378 O O . ASN A 1 163 ? -1.256 -15.069 -5.009 1.00 88.00 163 ASN A O 1
ATOM 1382 N N . PHE A 1 164 ? -0.287 -13.086 -4.532 1.00 89.62 164 PHE A N 1
ATOM 1383 C CA . PHE A 1 164 ? -1.348 -12.584 -3.661 1.00 89.62 164 PHE A CA 1
ATOM 1384 C C . PHE A 1 164 ? -2.714 -12.549 -4.373 1.00 89.62 164 PHE A C 1
ATOM 1386 O O . PHE A 1 164 ? -3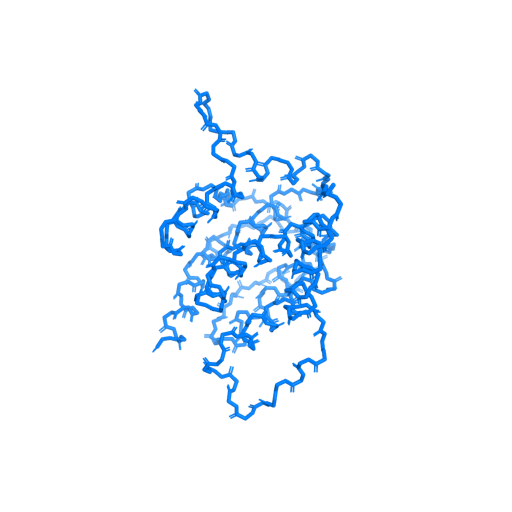.718 -13.034 -3.861 1.00 89.62 164 PHE A O 1
ATOM 1393 N N . ILE A 1 165 ? -2.761 -12.033 -5.603 1.00 87.06 165 ILE A N 1
ATOM 1394 C CA . ILE A 1 165 ? -4.001 -11.956 -6.387 1.00 87.06 165 ILE A CA 1
ATOM 1395 C C . ILE A 1 165 ? -4.493 -13.361 -6.804 1.00 87.06 165 ILE A C 1
ATOM 1397 O O . ILE A 1 165 ? -5.698 -13.625 -6.785 1.00 87.06 165 ILE A O 1
ATOM 1401 N N . LYS A 1 166 ? -3.573 -14.283 -7.127 1.00 86.12 166 LYS A N 1
ATOM 1402 C CA . LYS A 1 166 ? -3.893 -15.679 -7.473 1.00 86.12 166 LYS A CA 1
ATOM 1403 C C . LYS A 1 166 ? -4.515 -16.441 -6.308 1.00 86.12 166 LYS A C 1
ATOM 1405 O O . LYS A 1 166 ? -5.457 -17.196 -6.532 1.00 86.12 166 LYS A O 1
ATOM 1410 N N . ASP A 1 167 ? -4.029 -16.216 -5.092 1.00 86.12 167 ASP A N 1
ATOM 1411 C CA . ASP A 1 167 ? -4.621 -16.755 -3.862 1.00 86.12 167 ASP A CA 1
ATOM 1412 C C . ASP A 1 167 ? -6.084 -16.306 -3.679 1.00 86.12 167 ASP A C 1
ATOM 1414 O O . ASP A 1 167 ? -6.921 -17.086 -3.243 1.00 86.12 167 ASP A O 1
ATOM 1418 N N . LYS A 1 168 ? -6.445 -15.110 -4.164 1.00 84.00 168 LYS A N 1
ATOM 1419 C CA . LYS A 1 168 ? -7.838 -14.619 -4.224 1.00 84.00 168 LYS A CA 1
ATOM 1420 C C . LYS A 1 168 ? -8.620 -15.087 -5.464 1.00 84.00 168 LYS A C 1
ATOM 1422 O O . LYS A 1 168 ? -9.665 -14.531 -5.831 1.00 84.00 168 LYS A O 1
ATOM 1427 N N . GLY A 1 169 ? -8.127 -16.122 -6.145 1.00 82.50 169 GLY A N 1
ATOM 1428 C CA . GLY A 1 169 ? -8.761 -16.731 -7.315 1.00 82.50 169 GLY A CA 1
ATOM 1429 C C . GLY A 1 169 ? -8.824 -15.798 -8.526 1.00 82.50 169 GLY A C 1
ATOM 1430 O O . GLY A 1 169 ? -9.797 -15.838 -9.283 1.00 82.50 169 GLY A O 1
ATOM 1431 N N . ILE A 1 170 ? -7.849 -14.899 -8.671 1.00 79.25 170 ILE A N 1
ATOM 1432 C CA . ILE A 1 170 ? -7.703 -14.026 -9.837 1.00 79.25 170 ILE A CA 1
ATOM 1433 C C . ILE A 1 170 ? -6.358 -14.343 -10.486 1.00 79.25 170 ILE A C 1
ATOM 1435 O O . ILE A 1 170 ? -5.301 -14.122 -9.907 1.00 79.25 170 ILE A O 1
ATOM 1439 N N . ASP A 1 171 ? -6.386 -14.853 -11.713 1.00 71.56 171 ASP A N 1
ATOM 1440 C CA . ASP A 1 171 ? -5.158 -15.166 -12.437 1.00 71.56 171 ASP A CA 1
ATOM 1441 C C . ASP A 1 171 ? -4.688 -13.961 -13.258 1.00 71.56 171 ASP A C 1
ATOM 1443 O O . ASP A 1 171 ? -5.369 -13.497 -14.178 1.00 71.56 171 ASP A O 1
ATOM 1447 N N . ILE A 1 172 ? -3.498 -13.460 -12.930 1.00 70.19 172 ILE A N 1
ATOM 1448 C CA . ILE A 1 172 ? -2.779 -12.517 -13.779 1.00 70.19 172 ILE A CA 1
ATOM 1449 C C . ILE A 1 172 ? -1.834 -13.356 -14.636 1.00 70.19 172 ILE A C 1
ATOM 1451 O O . ILE A 1 172 ? -0.816 -13.859 -14.168 1.00 70.19 172 ILE A O 1
ATOM 1455 N N . ASN A 1 173 ? -2.153 -13.498 -15.921 1.00 62.62 173 ASN A N 1
ATOM 1456 C CA . ASN A 1 173 ? -1.298 -14.242 -16.838 1.00 62.62 173 ASN A CA 1
ATOM 1457 C C . ASN A 1 173 ? -0.036 -13.424 -17.173 1.00 62.62 173 ASN A C 1
ATOM 1459 O O . ASN A 1 173 ? -0.063 -12.533 -18.030 1.00 62.62 173 ASN A O 1
ATOM 1463 N N . ILE A 1 174 ? 1.066 -13.746 -16.488 1.00 64.31 174 ILE A N 1
ATOM 1464 C CA . ILE A 1 174 ? 2.381 -13.118 -16.657 1.00 64.31 174 ILE A CA 1
ATOM 1465 C C . ILE A 1 174 ? 3.313 -14.054 -17.444 1.00 64.31 174 ILE A C 1
ATOM 1467 O O . ILE A 1 174 ? 4.272 -14.629 -16.927 1.00 64.31 174 ILE A O 1
ATOM 1471 N N . THR A 1 175 ? 3.033 -14.218 -18.737 1.00 56.28 175 THR A N 1
ATOM 1472 C CA . THR A 1 175 ? 3.729 -15.157 -19.639 1.00 56.28 175 THR A CA 1
ATOM 1473 C C . THR A 1 175 ? 5.245 -14.944 -19.733 1.00 56.28 175 THR A C 1
ATOM 1475 O O . THR A 1 175 ? 5.983 -15.898 -19.969 1.00 56.28 175 THR A O 1
ATOM 1478 N N . TRP A 1 176 ? 5.745 -13.726 -19.496 1.00 57.97 176 TRP A N 1
ATOM 1479 C CA . TRP A 1 176 ? 7.176 -13.410 -19.578 1.00 57.97 176 TRP A CA 1
ATOM 1480 C C . TRP A 1 176 ? 8.034 -14.002 -18.448 1.00 57.97 176 TRP A C 1
ATOM 1482 O O . TRP A 1 176 ? 9.262 -13.976 -18.561 1.00 57.97 176 TRP A O 1
ATOM 1492 N N . MET A 1 177 ? 7.428 -14.555 -17.388 1.00 55.72 177 MET A N 1
ATOM 1493 C CA . MET A 1 177 ? 8.150 -15.217 -16.289 1.00 55.72 177 MET A CA 1
ATOM 1494 C C . MET A 1 177 ? 8.852 -16.519 -16.712 1.00 55.72 177 MET A C 1
ATOM 1496 O O . MET A 1 177 ? 9.720 -17.002 -15.987 1.00 55.72 177 MET A O 1
ATOM 1500 N N . LYS A 1 178 ? 8.501 -17.089 -17.875 1.00 53.06 178 LYS A N 1
ATOM 1501 C CA . LYS A 1 178 ? 9.043 -18.375 -18.348 1.00 53.06 178 LYS A CA 1
ATOM 1502 C C . LYS A 1 178 ? 10.331 -18.253 -19.169 1.00 53.06 178 LYS A C 1
ATOM 1504 O O . LYS A 1 178 ? 11.167 -19.150 -19.126 1.00 53.06 178 LYS A O 1
ATOM 1509 N N . ASP A 1 179 ? 10.544 -17.138 -19.861 1.00 54.47 179 ASP A N 1
ATOM 1510 C CA . ASP A 1 179 ? 11.727 -16.943 -20.707 1.00 54.47 179 ASP A CA 1
ATOM 1511 C C . ASP A 1 179 ? 12.833 -16.190 -19.964 1.00 54.47 179 ASP A C 1
ATOM 1513 O O . ASP A 1 179 ? 12.547 -15.387 -19.084 1.00 54.47 179 ASP A O 1
ATOM 1517 N N . LYS A 1 180 ? 14.110 -16.301 -20.364 1.00 51.34 180 LYS A N 1
ATOM 1518 C CA . LYS A 1 180 ? 15.261 -15.784 -19.572 1.00 51.34 180 LYS A CA 1
ATOM 1519 C C . LYS A 1 180 ? 16.005 -14.535 -20.092 1.00 51.34 180 LYS A C 1
ATOM 1521 O O . LYS A 1 180 ? 16.887 -14.040 -19.397 1.00 51.34 180 LYS A O 1
ATOM 1526 N N . LYS A 1 181 ? 15.668 -13.956 -21.252 1.00 49.94 181 LYS A N 1
ATOM 1527 C CA . LYS A 1 181 ? 16.329 -12.732 -21.786 1.00 49.94 181 LYS A CA 1
ATOM 1528 C C . LYS A 1 181 ? 15.304 -11.620 -22.066 1.00 49.94 181 LYS A C 1
ATOM 1530 O O . LYS A 1 181 ? 14.186 -11.966 -22.416 1.00 49.94 181 LYS A O 1
ATOM 1535 N N . ARG A 1 182 ? 15.634 -10.348 -21.776 1.00 50.50 182 ARG A N 1
ATOM 1536 C CA . ARG A 1 182 ? 14.749 -9.144 -21.775 1.00 50.50 182 ARG A CA 1
ATOM 1537 C C . ARG A 1 182 ? 13.573 -9.211 -22.765 1.00 50.50 182 ARG A C 1
ATOM 1539 O O . ARG A 1 182 ? 13.774 -9.611 -23.905 1.00 50.50 182 ARG A O 1
ATOM 1546 N N . ILE A 1 183 ? 12.379 -8.800 -22.332 1.00 53.19 183 ILE A N 1
ATOM 1547 C CA . ILE A 1 183 ? 11.161 -8.844 -23.155 1.00 53.19 183 ILE A CA 1
ATOM 1548 C C . ILE A 1 183 ? 10.598 -7.429 -23.302 1.00 53.19 183 ILE A C 1
ATOM 1550 O O . ILE A 1 183 ? 10.191 -6.826 -22.314 1.00 53.19 183 ILE A O 1
ATOM 1554 N N . ASN A 1 184 ? 10.507 -6.951 -24.546 1.00 51.75 184 ASN A N 1
ATOM 1555 C CA . ASN A 1 184 ? 9.594 -5.871 -24.920 1.00 51.75 184 ASN A CA 1
ATOM 1556 C C . ASN A 1 184 ? 8.175 -6.460 -24.937 1.00 51.75 184 ASN A C 1
ATOM 1558 O O . ASN A 1 184 ? 7.913 -7.372 -25.721 1.00 51.75 184 ASN A O 1
ATOM 1562 N N . TYR A 1 185 ? 7.278 -6.009 -24.058 1.00 54.12 185 TYR A N 1
ATOM 1563 C CA . TYR A 1 185 ? 5.950 -6.614 -23.894 1.00 54.12 185 TYR A CA 1
ATOM 1564 C C . TYR A 1 185 ? 4.821 -5.594 -24.069 1.00 54.12 185 TYR A C 1
ATOM 1566 O O . TYR A 1 185 ? 4.912 -4.490 -23.539 1.00 54.12 185 TYR A O 1
ATOM 1574 N N . LYS A 1 186 ? 3.736 -6.007 -24.743 1.00 51.41 186 LYS A N 1
ATOM 1575 C CA . LYS A 1 186 ? 2.459 -5.275 -24.821 1.00 51.41 186 LYS A CA 1
ATOM 1576 C C . LYS A 1 186 ? 1.600 -5.576 -23.589 1.00 51.41 186 LYS A C 1
ATOM 1578 O O . LYS A 1 186 ? 1.087 -6.680 -23.429 1.00 51.41 186 LYS A O 1
ATOM 1583 N N . MET A 1 187 ? 1.485 -4.594 -22.69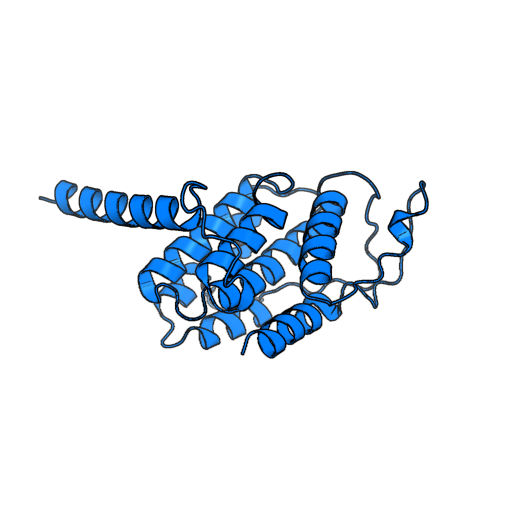6 1.00 52.56 187 MET A N 1
ATOM 1584 C CA . MET A 1 187 ? 1.002 -4.724 -21.309 1.00 52.56 187 MET A CA 1
ATOM 1585 C C . MET A 1 187 ? -0.524 -4.715 -21.098 1.00 52.56 187 MET A C 1
ATOM 1587 O O . MET A 1 187 ? -0.979 -4.235 -20.060 1.00 52.56 187 MET A O 1
ATOM 1591 N N . ASP A 1 188 ? -1.330 -5.311 -21.976 1.00 50.47 188 ASP A N 1
ATOM 1592 C CA . ASP A 1 188 ? -2.795 -5.321 -21.777 1.00 50.47 188 ASP A CA 1
ATOM 1593 C C . ASP A 1 188 ? -3.229 -6.016 -20.466 1.00 50.47 188 ASP A C 1
ATOM 1595 O O . ASP A 1 188 ? -4.298 -5.741 -19.941 1.00 50.47 188 ASP A O 1
ATOM 1599 N N . LYS A 1 189 ? -2.365 -6.853 -19.862 1.00 55.59 189 LYS A N 1
ATOM 1600 C CA . LYS A 1 189 ? -2.684 -7.681 -18.679 1.00 55.59 189 LYS A CA 1
ATOM 1601 C C . LYS A 1 189 ? -2.212 -7.150 -17.310 1.00 55.59 189 LYS A C 1
ATOM 1603 O O . LYS A 1 189 ? -2.751 -7.588 -16.301 1.00 55.59 189 LYS A O 1
ATOM 1608 N N . LEU A 1 190 ? -1.240 -6.223 -17.235 1.00 59.09 190 LEU A N 1
ATOM 1609 C CA . LEU A 1 190 ? -0.886 -5.530 -15.966 1.00 59.09 190 LEU A CA 1
ATOM 1610 C C . LEU A 1 190 ? -1.603 -4.181 -15.814 1.00 59.09 190 LEU A C 1
ATOM 1612 O O . LEU A 1 190 ? -1.609 -3.611 -14.725 1.00 59.09 190 LEU A O 1
ATOM 1616 N N . LYS A 1 191 ? -2.207 -3.659 -16.885 1.00 57.44 191 LYS A N 1
ATOM 1617 C CA . LYS A 1 191 ? -2.985 -2.412 -16.851 1.00 57.44 191 LYS A CA 1
ATOM 1618 C C . LYS A 1 191 ? -4.252 -2.516 -16.005 1.00 57.44 191 LYS A C 1
ATOM 1620 O O . LYS A 1 191 ? -4.660 -1.540 -15.383 1.00 57.44 191 LYS A O 1
ATOM 1625 N N . ASP A 1 192 ? -4.785 -3.722 -15.886 1.00 70.38 192 ASP A N 1
ATOM 1626 C CA . ASP A 1 192 ? -6.050 -4.002 -15.221 1.00 70.38 192 ASP A CA 1
ATOM 1627 C C . ASP A 1 192 ? -5.914 -4.244 -13.713 1.00 70.38 192 ASP A C 1
ATOM 1629 O O . ASP A 1 192 ? -6.799 -4.827 -13.095 1.00 70.38 192 ASP A O 1
ATOM 1633 N N . ARG A 1 193 ? -4.841 -3.758 -13.071 1.00 80.06 193 ARG A N 1
ATOM 1634 C CA . ARG A 1 193 ? -4.680 -3.866 -11.608 1.00 80.06 193 ARG A CA 1
ATOM 1635 C C . ARG A 1 193 ? -5.860 -3.290 -10.834 1.00 80.06 193 ARG A C 1
ATOM 1637 O O . ARG A 1 193 ? -6.276 -3.890 -9.851 1.00 80.06 193 ARG A O 1
ATOM 1644 N N . LYS A 1 194 ? -6.436 -2.180 -11.309 1.00 83.62 194 LYS A N 1
ATOM 1645 C CA . LYS A 1 194 ? -7.680 -1.637 -10.749 1.00 83.62 194 LYS A CA 1
ATOM 1646 C C . LYS A 1 194 ? -8.812 -2.665 -10.838 1.00 83.62 194 LYS A C 1
ATOM 1648 O O . LYS A 1 194 ? -9.481 -2.907 -9.844 1.00 83.62 194 LYS A O 1
ATOM 1653 N N . ASN A 1 195 ? -8.985 -3.318 -11.987 1.00 85.88 195 ASN A N 1
ATOM 1654 C CA . ASN A 1 195 ? -10.006 -4.352 -12.174 1.00 85.88 195 ASN A CA 1
ATOM 1655 C C . ASN A 1 195 ? -9.739 -5.578 -11.288 1.00 85.88 195 ASN A C 1
ATOM 1657 O O . ASN A 1 195 ? -10.682 -6.141 -10.742 1.00 85.88 195 ASN A O 1
ATOM 1661 N N . SER A 1 196 ? -8.478 -5.979 -11.099 1.00 86.75 196 SER A N 1
ATOM 1662 C CA . SER A 1 196 ? -8.113 -7.043 -10.155 1.00 86.75 196 SER A CA 1
ATOM 1663 C C . SER A 1 196 ? -8.469 -6.669 -8.718 1.00 86.75 196 SER A C 1
ATOM 1665 O O . SER A 1 196 ? -9.052 -7.483 -8.016 1.00 86.75 196 SER A O 1
ATOM 1667 N N . ILE A 1 197 ? -8.188 -5.434 -8.297 1.00 86.06 197 ILE A N 1
ATOM 1668 C CA . ILE A 1 197 ? -8.566 -4.935 -6.968 1.00 86.06 197 ILE A CA 1
ATOM 1669 C C . ILE A 1 197 ? -10.087 -4.919 -6.807 1.00 86.06 197 ILE A C 1
ATOM 1671 O O . ILE A 1 197 ? -10.592 -5.456 -5.828 1.00 86.06 197 ILE A O 1
ATOM 1675 N N . LEU A 1 198 ? -10.823 -4.394 -7.790 1.00 88.50 198 LEU A N 1
ATOM 1676 C CA . LEU A 1 198 ? -12.289 -4.384 -7.768 1.00 88.50 198 LEU A CA 1
ATOM 1677 C C . LEU A 1 198 ? -12.875 -5.800 -7.681 1.00 88.50 198 LEU A C 1
ATOM 1679 O O . LEU A 1 198 ? -13.826 -6.010 -6.939 1.00 88.50 198 LEU A O 1
ATOM 1683 N N . LYS A 1 199 ? -12.276 -6.777 -8.373 1.00 88.06 199 LYS A N 1
ATOM 1684 C CA . LYS A 1 199 ? -12.662 -8.194 -8.272 1.00 88.06 199 LYS A CA 1
ATOM 1685 C C . LYS A 1 199 ? -12.370 -8.802 -6.901 1.00 88.06 199 LYS A C 1
ATOM 1687 O O . LYS A 1 199 ? -13.094 -9.699 -6.491 1.00 88.06 199 LYS A O 1
ATOM 1692 N N . ILE A 1 200 ? -11.307 -8.374 -6.216 1.00 86.88 200 ILE A N 1
ATOM 1693 C CA . ILE A 1 200 ? -11.035 -8.824 -4.840 1.00 86.88 200 ILE A CA 1
ATOM 1694 C C . ILE A 1 200 ? -12.081 -8.250 -3.901 1.00 86.88 200 ILE A C 1
ATOM 1696 O O . ILE A 1 200 ? -12.661 -8.995 -3.120 1.00 86.88 200 ILE A O 1
ATOM 1700 N N . ILE A 1 201 ? -12.349 -6.949 -4.018 1.00 86.50 201 ILE A N 1
ATOM 1701 C CA . ILE A 1 201 ? -13.332 -6.256 -3.183 1.00 86.50 201 ILE A CA 1
ATOM 1702 C C . ILE A 1 201 ? -14.716 -6.885 -3.367 1.00 86.50 201 ILE A C 1
ATOM 1704 O O . ILE A 1 201 ? -15.364 -7.203 -2.380 1.00 86.50 201 ILE A O 1
ATOM 1708 N N . SER A 1 202 ? -15.140 -7.156 -4.606 1.00 84.56 202 SER A N 1
ATOM 1709 C CA . SER A 1 202 ? -16.459 -7.744 -4.880 1.00 84.56 202 SER A CA 1
ATOM 1710 C C . SER A 1 202 ? -16.609 -9.206 -4.450 1.00 84.56 202 SER A C 1
ATOM 1712 O O . SER A 1 202 ? -17.717 -9.720 -4.482 1.00 84.56 202 SER A O 1
ATOM 1714 N N . LYS A 1 203 ? -15.508 -9.912 -4.162 1.00 77.38 203 LYS A N 1
ATOM 1715 C CA . LYS A 1 203 ? -15.537 -11.281 -3.618 1.00 77.38 203 LYS A CA 1
ATOM 1716 C C . LYS A 1 203 ? -15.510 -11.305 -2.088 1.00 77.38 203 LYS A C 1
ATOM 1718 O O . LYS A 1 203 ? -15.743 -12.360 -1.517 1.00 77.38 203 LYS A O 1
ATOM 1723 N N . GLY A 1 204 ? -15.123 -10.196 -1.456 1.00 62.59 204 GLY A N 1
ATOM 1724 C CA . GLY A 1 204 ? -14.972 -10.077 -0.006 1.00 62.59 204 GLY A CA 1
ATOM 1725 C C . GLY A 1 204 ? -16.127 -9.357 0.695 1.00 62.59 204 GLY A C 1
ATOM 1726 O O . GLY A 1 204 ? -15.991 -9.108 1.888 1.00 62.59 204 GLY A O 1
ATOM 1727 N N . GLN A 1 205 ? -17.182 -8.997 -0.047 1.00 51.19 205 GLN A N 1
ATOM 1728 C CA . GLN A 1 205 ? -18.481 -8.497 0.426 1.00 51.19 205 GLN A CA 1
ATOM 1729 C C . GLN A 1 205 ? -19.526 -9.598 0.264 1.00 51.19 205 GLN A C 1
ATOM 1731 O O . GLN A 1 205 ? -20.443 -9.648 1.108 1.00 51.19 205 GLN A O 1
#

Organism: Brachyspira intermedia (strain ATCC 51140 / PWS/A) (NCBI:txid1045858)